Protein 1F2R (pdb70)

B-factor: mean 2.16, std 3.89, range [0.22, 24.29]

Sequence (187 aa):
MCAVLRQPKCVKLRALHSACKFGVAARSCQELLRKGCVRFQLPMPGSRLCLYEDGTEVTDDCFPGLPNDAELLLLTAGETWHGYVSDMELSRGASAPDPDDVRPLKPCLLRRNHSRDQHGVAASSLEELRSKACELLAIDKSLTPITLVLAEDGTIVDDDDYFLCLPSNTKFVALACNEKWTYNDSD

Radius of gyration: 17.96 Å; Cα contacts (8 Å, |Δi|>4): 355; chains: 2; bounding box: 45×44×48 Å

Secondary structure (DSSP, 8-state):
--PPPSS-EEEEEE-SSSS-EEEEEES-HHHHHHHHHHHHT--STT-EEEETTT--EE-TTTSTTS-SSEEEEEE-BTB----S---/--S--SSSSSS-TTS---EEEEEEETTEEEEEEEEESSHHHHHHHHHHHH---GGGPSPEEEESSS--B--SSSSSSSS-S--EEEEE-SSS--S-TT--

Nearest PDB structures (foldseek):
  1f2r-assembly1_I  TM=1.010E+00  e=2.040E-21  Mus musculus
  1ibx-assembly1_B  TM=8.148E-01  e=6.072E-11  unclassified
  3dbh-assembly2_I  TM=6.745E-01  e=7.712E-02  Homo sapiens
  7mrj-assembly1_A  TM=6.544E-01  e=7.712E-02  Homo sapiens
  2dzm-assembly1_A  TM=4.861E-01  e=8.235E-02  Homo sapiens

Foldseek 3Di:
DQPFDPDWAWAWEAEDPPVGTRTDTGRALVVVQVVSCVVVVADQVQWFWAFQAQQHTDGNVCRVVDHGHTHTYTGGPPDTRRHPDDD/DPPPADPPDPPHCVQQVWQQEWEDEAVGPHTDGATARFVVRVVVVCCVVVVLDPVLPPKWWAFLVPGHTPPHGPPVSPDHSYGYTYIGSVHGDGSCPVVD

Structure (mmCIF, N/CA/C/O backbone):
data_1F2R
#
_entry.id   1F2R
#
_cell.length_a   1.000
_cell.length_b   1.000
_cell.length_c   1.000
_cell.angle_alpha   90.00
_cell.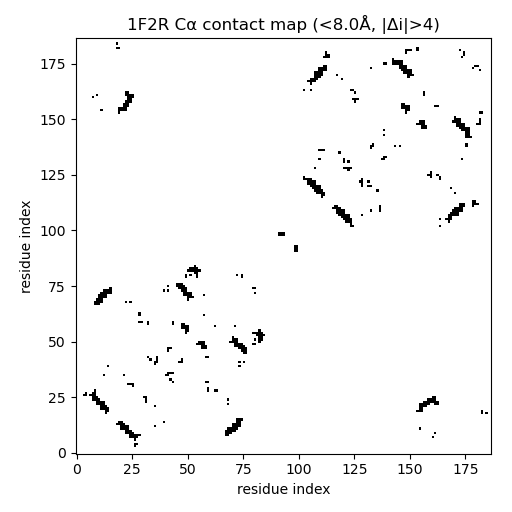angle_beta   90.00
_cell.angle_gamma   90.00
#
_symmetry.space_group_name_H-M   'P 1'
#
loop_
_entity.id
_entity.type
_entity.pdbx_description
1 polymer 'CASPASE-ACTIVATED DNASE'
2 polymer 'INHIBITOR OF CASPASE-ACTIVATED DNASE'
#
loop_
_atom_site.group_PDB
_atom_site.id
_atom_site.type_symbol
_atom_site.label_atom_id
_atom_site.label_alt_id
_atom_site.label_comp_id
_atom_site.label_asym_id
_atom_site.label_entity_id
_atom_site.label_seq_id
_atom_site.pdbx_PDB_ins_code
_atom_site.Cartn_x
_atom_site.Cartn_y
_atom_site.Cartn_z
_atom_site.occupancy
_atom_site.B_iso_or_equiv
_atom_site.auth_seq_id
_atom_site.auth_comp_id
_atom_site.auth_asym_id
_atom_site.auth_atom_id
_atom_site.pdbx_PDB_model_num
ATOM 1 N N . MET A 1 1 ? 156.147 31.817 5.664 1.00 6.40 1 MET C N 1
ATOM 2 C CA . MET A 1 1 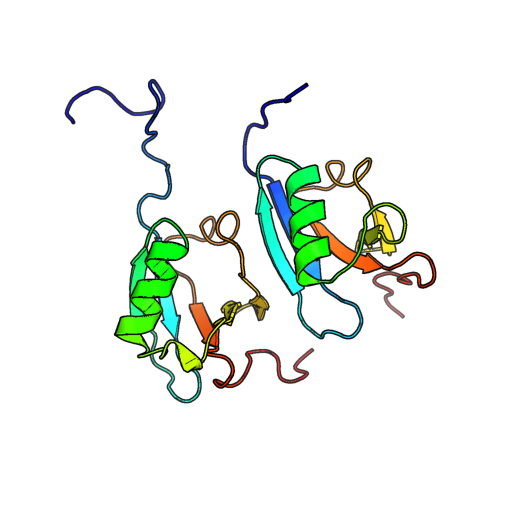? 157.236 30.876 6.056 1.00 5.86 1 MET C CA 1
ATOM 3 C C . MET A 1 1 ? 157.020 29.513 5.394 1.00 5.11 1 MET C C 1
ATOM 4 O O . MET A 1 1 ? 156.031 28.847 5.629 1.00 5.13 1 MET C O 1
ATOM 20 N N . CYS A 1 2 ? 157.939 29.091 4.568 1.00 4.80 2 CYS C N 1
ATOM 21 C CA . CYS A 1 2 ? 157.785 27.771 3.893 1.00 4.35 2 CYS C CA 1
ATOM 22 C C . CYS A 1 2 ? 158.873 26.804 4.368 1.00 3.74 2 CYS C C 1
ATOM 23 O O . CYS A 1 2 ? 159.739 26.409 3.613 1.00 3.73 2 CYS C O 1
ATOM 31 N N . ALA A 1 3 ? 158.835 26.420 5.615 1.00 3.58 3 ALA C N 1
ATOM 32 C CA . ALA A 1 3 ? 159.867 25.479 6.136 1.00 3.30 3 ALA C CA 1
ATOM 33 C C . ALA A 1 3 ? 160.067 24.319 5.157 1.00 2.76 3 ALA C C 1
ATOM 34 O O . ALA A 1 3 ? 159.158 23.561 4.883 1.00 2.75 3 ALA C O 1
ATOM 41 N N . VAL A 1 4 ? 161.251 24.175 4.626 1.00 2.68 4 VAL C N 1
ATOM 42 C CA . VAL A 1 4 ? 161.507 23.064 3.664 1.00 2.43 4 VAL C CA 1
ATOM 43 C C . VAL A 1 4 ? 161.757 21.756 4.418 1.00 2.09 4 VAL C C 1
ATOM 44 O O . VAL A 1 4 ? 162.703 21.634 5.171 1.00 2.23 4 VAL C O 1
ATOM 57 N N . LEU A 1 5 ? 160.918 20.776 4.221 1.00 1.76 5 LEU C N 1
ATOM 58 C CA . LEU A 1 5 ? 161.111 19.477 4.927 1.00 1.50 5 LEU C CA 1
ATOM 59 C C . LEU A 1 5 ? 162.147 18.624 4.190 1.00 1.58 5 LEU C C 1
ATOM 60 O O . LEU A 1 5 ? 162.504 18.900 3.062 1.00 1.81 5 LEU C O 1
ATOM 76 N N . ARG A 1 6 ? 162.633 17.589 4.819 1.00 1.51 6 ARG C N 1
ATOM 77 C CA . ARG A 1 6 ? 163.646 16.719 4.153 1.00 1.65 6 ARG C CA 1
ATOM 78 C C . ARG A 1 6 ? 162.949 15.629 3.335 1.00 1.43 6 ARG C C 1
ATOM 79 O O . ARG A 1 6 ? 163.494 15.112 2.380 1.00 1.65 6 ARG C O 1
ATOM 100 N N . GLN A 1 7 ? 161.747 15.276 3.702 1.00 1.17 7 GLN C N 1
ATOM 101 C CA . GLN A 1 7 ? 161.016 14.220 2.945 1.00 1.03 7 GLN C CA 1
ATOM 102 C C . GLN A 1 7 ? 159.503 14.380 3.143 1.00 0.87 7 GLN C C 1
ATOM 103 O O . GLN A 1 7 ? 159.065 14.875 4.163 1.00 0.82 7 GLN C O 1
ATOM 117 N N . PRO A 1 8 ? 158.750 13.954 2.159 1.00 0.84 8 PRO C N 1
ATOM 118 C CA . PRO A 1 8 ? 157.273 14.053 2.230 1.00 0.73 8 PRO C CA 1
ATOM 119 C C . PRO A 1 8 ? 156.736 13.240 3.412 1.00 0.65 8 PRO C C 1
ATOM 120 O O . PRO A 1 8 ? 156.974 12.053 3.520 1.00 0.78 8 PRO C O 1
ATOM 131 N N . LYS A 1 9 ? 156.014 13.868 4.299 1.00 0.58 9 LYS C N 1
ATOM 132 C CA . LYS A 1 9 ? 155.464 13.128 5.472 1.00 0.51 9 LYS C CA 1
ATOM 133 C C . LYS A 1 9 ? 154.481 12.053 5.003 1.00 0.48 9 LYS C C 1
ATOM 134 O O . LYS A 1 9 ? 154.184 11.939 3.830 1.00 0.56 9 LYS C O 1
ATOM 153 N N . CYS A 1 10 ? 153.974 11.264 5.910 1.00 0.45 10 CYS C N 1
ATOM 154 C CA . CYS A 1 10 ? 153.011 10.197 5.513 1.00 0.43 10 CYS C CA 1
ATOM 155 C C . CYS A 1 10 ? 151.965 9.986 6.612 1.00 0.40 10 CYS C C 1
ATOM 156 O O . CYS A 1 10 ? 152.266 10.024 7.791 1.00 0.43 10 CYS C O 1
ATOM 164 N N . VAL A 1 11 ? 150.737 9.759 6.240 1.00 0.37 11 VAL C N 1
ATOM 165 C CA . VAL A 1 11 ? 149.684 9.543 7.269 1.00 0.35 11 VAL C CA 1
ATOM 166 C C . VAL A 1 11 ? 148.526 8.730 6.685 1.00 0.33 11 VAL C C 1
ATOM 167 O O . VAL A 1 11 ? 148.363 8.635 5.485 1.00 0.39 11 VAL C O 1
ATOM 180 N N . LYS A 1 12 ? 147.719 8.143 7.527 1.00 0.35 12 LYS C N 1
ATOM 181 C CA . LYS A 1 12 ? 146.571 7.336 7.023 1.00 0.35 12 LYS C CA 1
ATOM 182 C C . LYS A 1 12 ? 145.252 7.915 7.543 1.00 0.33 12 LYS C C 1
ATOM 183 O O . LYS A 1 12 ? 144.970 7.877 8.724 1.00 0.34 12 LYS C O 1
ATOM 202 N N . LEU A 1 13 ? 144.445 8.452 6.671 1.00 0.32 13 LEU C N 1
ATOM 203 C CA . LEU A 1 13 ? 143.146 9.034 7.116 1.00 0.32 13 LEU C CA 1
ATOM 204 C C . LEU A 1 13 ? 142.097 7.931 7.277 1.00 0.32 13 LEU C C 1
ATOM 205 O O . LEU A 1 13 ? 141.508 7.478 6.316 1.00 0.48 13 LEU C O 1
ATOM 221 N N . ARG A 1 14 ? 141.858 7.496 8.484 1.00 0.29 14 ARG C N 1
ATOM 222 C CA . ARG A 1 14 ? 140.845 6.423 8.704 1.00 0.31 14 ARG C CA 1
ATOM 223 C C . ARG A 1 14 ? 139.575 7.011 9.326 1.00 0.31 14 ARG C C 1
ATOM 224 O O . ARG A 1 14 ? 139.633 7.813 10.237 1.00 0.35 14 ARG C O 1
ATOM 245 N N . ALA A 1 15 ? 138.428 6.619 8.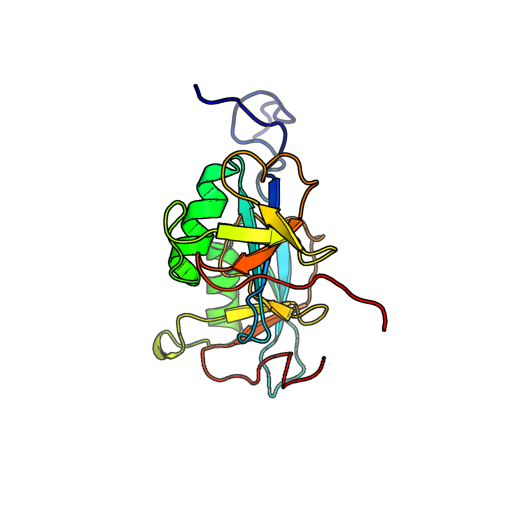841 1.00 0.34 15 ALA C N 1
ATOM 246 C CA . ALA A 1 15 ? 137.156 7.157 9.406 1.00 0.36 15 ALA C CA 1
ATOM 247 C C . ALA A 1 15 ? 136.654 6.253 10.535 1.00 0.47 15 ALA C C 1
ATOM 248 O O . ALA A 1 15 ? 137.206 5.202 10.793 1.00 0.61 15 ALA C O 1
ATOM 255 N N . LEU A 1 16 ? 135.611 6.654 11.210 1.00 0.50 16 LEU C N 1
ATOM 256 C CA . LEU A 1 16 ? 135.075 5.817 12.322 1.00 0.63 16 LEU C CA 1
ATOM 257 C C . LEU A 1 16 ? 134.071 4.796 11.780 1.00 0.80 16 LEU C C 1
ATOM 258 O O . LEU A 1 16 ? 134.146 3.620 12.077 1.00 1.03 16 LEU C O 1
ATOM 274 N N . HIS A 1 17 ? 133.131 5.235 10.989 1.00 0.85 17 HIS C N 1
ATOM 275 C CA . HIS A 1 17 ? 132.124 4.288 10.430 1.00 1.07 17 HIS C CA 1
ATOM 276 C C . HIS A 1 17 ? 132.324 4.133 8.921 1.00 0.91 17 HIS C C 1
ATOM 277 O O . HIS A 1 17 ? 131.390 3.890 8.183 1.00 1.09 17 HIS C O 1
ATOM 291 N N . SER A 1 18 ? 133.536 4.270 8.457 1.00 0.98 18 SER C N 1
ATOM 292 C CA . SER A 1 18 ? 133.796 4.129 6.995 1.00 1.28 18 SER C CA 1
ATOM 293 C C . SER A 1 18 ? 134.399 2.753 6.699 1.00 1.60 18 SER C C 1
ATOM 294 O O . SER A 1 18 ? 134.352 2.271 5.584 1.00 2.40 18 SER C O 1
ATOM 302 N N . ALA A 1 19 ? 134.964 2.119 7.689 1.00 1.46 19 ALA C N 1
ATOM 303 C CA . ALA A 1 19 ? 135.570 0.775 7.465 1.00 1.88 19 ALA C CA 1
ATOM 304 C C . ALA A 1 19 ? 136.765 0.884 6.514 1.00 1.23 19 ALA C C 1
ATOM 305 O O . ALA A 1 19 ? 137.252 -0.102 5.998 1.00 1.16 19 ALA C O 1
ATOM 312 N N . CYS A 1 20 ? 137.240 2.077 6.278 1.00 0.98 20 CYS C N 1
ATOM 313 C CA . CYS A 1 20 ? 138.403 2.248 5.361 1.00 0.56 20 CYS C CA 1
ATOM 314 C C . CYS A 1 20 ? 139.183 3.514 5.726 1.00 0.47 20 CYS C C 1
ATOM 315 O O . CYS A 1 20 ? 138.812 4.247 6.622 1.00 0.53 20 CYS C O 1
ATOM 323 N N . LYS A 1 21 ? 140.260 3.776 5.039 1.00 0.41 21 LYS C N 1
ATOM 324 C CA . LYS A 1 21 ? 141.062 4.995 5.347 1.00 0.36 21 LYS C CA 1
ATOM 325 C C . LYS A 1 21 ? 141.659 5.573 4.061 1.00 0.36 21 LYS C C 1
ATOM 326 O O . LYS A 1 21 ? 141.486 5.032 2.987 1.00 0.43 21 LYS C O 1
ATOM 345 N N . PHE A 1 22 ? 142.360 6.669 4.161 1.00 0.34 22 PHE C N 1
ATOM 346 C CA . PHE A 1 22 ? 142.967 7.279 2.944 1.00 0.36 22 PHE C CA 1
ATOM 347 C C . PHE A 1 22 ? 144.471 7.481 3.147 1.00 0.34 22 PHE C C 1
ATOM 348 O O . PHE A 1 22 ? 144.904 8.454 3.731 1.00 0.35 22 PHE C O 1
ATOM 365 N N . GLY A 1 23 ? 145.272 6.568 2.668 1.00 0.35 23 GLY C N 1
ATOM 366 C CA . GLY A 1 23 ? 146.746 6.709 2.833 1.00 0.36 23 GLY C CA 1
ATOM 367 C C . GLY A 1 23 ? 147.261 7.806 1.900 1.00 0.37 23 GLY C C 1
ATOM 368 O O . GLY A 1 23 ? 147.185 7.692 0.692 1.00 0.40 23 GLY C O 1
ATOM 372 N N . VAL A 1 24 ? 147.783 8.869 2.448 1.00 0.37 24 VAL C N 1
ATOM 373 C CA . VAL A 1 24 ? 148.302 9.972 1.589 1.00 0.39 24 VAL C CA 1
ATOM 374 C C . VAL A 1 24 ? 149.488 10.660 2.269 1.00 0.41 24 VAL C C 1
ATOM 375 O O . VAL A 1 24 ? 149.576 10.713 3.480 1.00 0.42 24 VAL C O 1
ATOM 388 N N . ALA A 1 25 ? 150.400 11.189 1.500 1.00 0.43 25 ALA C N 1
ATOM 389 C CA . ALA A 1 25 ? 151.579 11.874 2.105 1.00 0.46 25 ALA C CA 1
ATOM 390 C C . ALA A 1 25 ? 151.768 13.256 1.475 1.00 0.51 25 ALA C C 1
ATOM 391 O O . ALA A 1 25 ? 151.100 13.612 0.524 1.00 0.52 25 ALA C O 1
ATOM 398 N N . ALA A 1 26 ? 152.672 14.039 1.998 1.00 0.57 26 ALA C N 1
ATOM 399 C CA . ALA A 1 26 ? 152.901 15.398 1.427 1.00 0.63 26 ALA C CA 1
ATOM 400 C C . ALA A 1 26 ? 154.033 16.104 2.176 1.00 0.60 26 ALA C C 1
ATOM 401 O O . ALA A 1 26 ? 154.353 15.767 3.299 1.00 0.59 26 ALA C O 1
ATOM 408 N N . ARG A 1 27 ? 154.639 17.084 1.564 1.00 0.67 27 ARG C N 1
ATOM 409 C CA . ARG A 1 27 ? 155.748 17.814 2.242 1.00 0.67 27 ARG C CA 1
ATOM 410 C C . ARG A 1 27 ? 155.187 18.985 3.052 1.00 0.60 27 ARG C C 1
ATOM 411 O O . ARG A 1 27 ? 155.858 19.971 3.283 1.00 0.72 27 ARG C O 1
ATOM 432 N N . SER A 1 28 ? 153.960 18.884 3.484 1.00 0.54 28 SER C N 1
ATOM 433 C CA . SER A 1 28 ? 153.356 19.992 4.278 1.00 0.52 28 SER C CA 1
ATOM 434 C C . SER A 1 28 ? 152.226 19.458 5.162 1.00 0.50 28 SER C C 1
ATOM 435 O O . SER A 1 28 ? 151.160 19.120 4.687 1.00 0.51 28 SER C O 1
ATOM 443 N N . CYS A 1 29 ? 152.449 19.380 6.446 1.00 0.54 29 CYS C N 1
ATOM 444 C CA . CYS A 1 29 ? 151.386 18.869 7.358 1.00 0.56 29 CYS C CA 1
ATOM 445 C C . CYS A 1 29 ? 150.045 19.530 7.027 1.00 0.50 29 CYS C C 1
ATOM 446 O O . CYS A 1 29 ? 149.009 18.894 7.039 1.0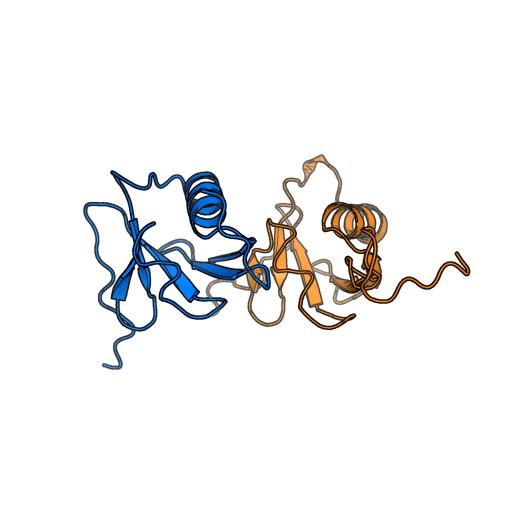0 0.60 29 CYS C O 1
ATOM 454 N N . GLN A 1 30 ? 150.056 20.801 6.731 1.00 0.46 30 GLN C N 1
ATOM 455 C CA . GLN A 1 30 ? 148.781 21.500 6.399 1.00 0.49 30 GLN C CA 1
ATOM 456 C C . GLN A 1 30 ? 148.183 20.922 5.113 1.00 0.51 30 GLN C C 1
ATOM 457 O O . GLN A 1 30 ? 147.014 20.594 5.053 1.00 0.54 30 GLN C O 1
ATOM 471 N N . GLU A 1 31 ? 148.975 20.794 4.084 1.00 0.53 31 GLU C N 1
ATOM 472 C CA . GLU A 1 31 ? 148.452 20.236 2.804 1.00 0.58 31 GLU C CA 1
ATOM 473 C C . GLU A 1 31 ? 147.661 18.952 3.071 1.00 0.53 31 GLU C C 1
ATOM 474 O O . GLU A 1 31 ? 146.578 18.760 2.554 1.00 0.58 31 GLU C O 1
ATOM 486 N N . LEU A 1 32 ? 148.192 18.074 3.877 1.00 0.51 32 LEU C N 1
ATOM 487 C CA . LEU A 1 32 ? 147.470 16.804 4.178 1.00 0.47 32 LEU C CA 1
ATOM 488 C C . LEU A 1 32 ? 146.135 17.107 4.865 1.00 0.40 32 LEU C C 1
ATOM 489 O O . LEU A 1 32 ? 145.112 16.543 4.532 1.00 0.44 32 LEU C O 1
ATOM 505 N N . LEU A 1 33 ? 146.139 17.994 5.823 1.00 0.37 33 LEU C N 1
ATOM 506 C CA . LEU A 1 33 ? 144.871 18.331 6.532 1.00 0.37 33 LEU C CA 1
ATOM 507 C C . LEU A 1 33 ? 143.782 18.704 5.521 1.00 0.40 33 LEU C C 1
ATOM 508 O O . LEU A 1 33 ? 142.635 18.327 5.663 1.00 0.42 33 LEU C O 1
ATOM 524 N N . ARG A 1 34 ? 144.130 19.442 4.503 1.00 0.46 34 ARG C N 1
ATOM 525 C CA . ARG A 1 34 ? 143.114 19.839 3.487 1.00 0.53 34 ARG C CA 1
ATOM 526 C C . ARG A 1 34 ? 142.618 18.607 2.724 1.00 0.52 34 ARG C C 1
ATOM 527 O O . ARG A 1 34 ? 141.462 18.241 2.802 1.00 0.53 34 ARG C O 1
ATOM 548 N N . LYS A 1 35 ? 143.484 17.967 1.987 1.00 0.54 35 LYS C N 1
ATOM 549 C CA . LYS A 1 35 ? 143.062 16.760 1.218 1.00 0.57 35 LYS C CA 1
ATOM 550 C C . LYS A 1 35 ? 142.155 15.874 2.076 1.00 0.50 35 LYS C C 1
ATOM 551 O O . LYS A 1 35 ? 141.143 15.379 1.620 1.00 0.61 35 LYS C O 1
ATOM 570 N N . GLY A 1 36 ? 142.509 15.670 3.315 1.00 0.40 36 GLY C N 1
ATOM 571 C CA . GLY A 1 36 ? 141.667 14.816 4.200 1.00 0.38 36 GLY C CA 1
ATOM 572 C C . GLY A 1 36 ? 140.286 15.453 4.364 1.00 0.38 36 GLY C C 1
ATOM 573 O O . GLY A 1 36 ? 139.271 14.797 4.241 1.00 0.47 36 GLY C O 1
ATOM 577 N N . CYS A 1 37 ? 140.239 16.727 4.642 1.00 0.44 37 CYS C N 1
ATOM 578 C CA . CYS A 1 37 ? 138.921 17.405 4.814 1.00 0.49 37 CYS C CA 1
ATOM 579 C C . CYS A 1 37 ? 138.165 17.440 3.483 1.00 0.53 37 CYS C C 1
ATOM 580 O O . CYS A 1 37 ? 136.963 17.612 3.446 1.00 0.57 37 CYS C O 1
ATOM 588 N N . VAL A 1 38 ? 138.859 17.278 2.391 1.00 0.57 38 VAL C N 1
ATOM 589 C CA . VAL A 1 38 ? 138.178 17.303 1.064 1.00 0.65 38 VAL C CA 1
ATOM 590 C C . VAL A 1 38 ? 137.594 15.925 0.742 1.00 0.64 38 VAL C C 1
ATOM 591 O O . VAL A 1 38 ? 136.561 15.810 0.114 1.00 0.72 38 VAL C O 1
ATOM 604 N N . ARG A 1 39 ? 138.248 14.879 1.168 1.00 0.59 39 ARG C N 1
ATOM 605 C CA . ARG A 1 39 ? 137.729 13.510 0.885 1.00 0.61 39 ARG C CA 1
ATOM 606 C C . ARG A 1 39 ? 136.795 13.055 2.009 1.00 0.60 39 ARG C C 1
ATOM 607 O O . ARG A 1 39 ? 135.955 12.197 1.823 1.00 0.79 39 ARG C O 1
ATOM 628 N N . PHE A 1 40 ? 136.935 13.623 3.176 1.00 0.49 40 PHE C N 1
ATOM 629 C CA . PHE A 1 40 ? 136.055 13.221 4.311 1.00 0.51 40 PHE C CA 1
ATOM 630 C C . PHE A 1 40 ? 135.122 14.374 4.692 1.00 0.52 40 PHE C C 1
ATOM 631 O O . PHE A 1 40 ? 134.304 14.254 5.582 1.00 0.59 40 PHE C O 1
ATOM 648 N N . GLN A 1 41 ? 135.239 15.490 4.026 1.00 0.50 41 GLN C N 1
ATOM 649 C CA . GLN A 1 41 ? 134.359 16.649 4.352 1.00 0.56 41 GLN C CA 1
ATOM 650 C C . GLN A 1 41 ? 134.480 17.000 5.837 1.00 0.61 41 GLN C C 1
ATOM 651 O O . GLN A 1 41 ? 133.530 16.903 6.588 1.00 0.89 41 GLN C O 1
ATOM 665 N N . LEU A 1 42 ? 135.643 17.407 6.266 1.00 0.62 42 LEU C N 1
ATOM 666 C CA . LEU A 1 42 ? 135.827 17.763 7.702 1.00 0.69 42 LEU C CA 1
ATOM 667 C C . LEU A 1 42 ? 136.751 18.983 7.831 1.00 0.69 42 LEU C C 1
ATOM 668 O O . LEU A 1 42 ? 137.956 18.851 7.751 1.00 0.72 42 LEU C O 1
ATOM 684 N N . PRO A 1 43 ? 136.159 20.137 8.026 1.00 0.69 43 PRO C N 1
ATOM 685 C CA . PRO A 1 43 ? 136.948 21.383 8.165 1.00 0.73 43 PRO C CA 1
ATOM 686 C C . PRO A 1 43 ? 137.902 21.284 9.359 1.00 0.68 43 PRO C C 1
ATOM 687 O O . PRO A 1 43 ? 137.708 20.491 10.258 1.00 0.83 43 PRO C O 1
ATOM 698 N N . MET A 1 44 ? 138.934 22.082 9.373 1.00 0.63 44 MET C N 1
ATOM 699 C CA . MET A 1 44 ? 139.899 22.032 10.507 1.00 0.61 44 MET C CA 1
ATOM 700 C C . MET A 1 44 ? 139.291 22.664 11.768 1.00 0.59 44 MET C C 1
ATOM 701 O O . MET A 1 44 ? 139.317 22.065 12.825 1.00 0.59 44 MET C O 1
ATOM 715 N N . PRO A 1 45 ? 138.765 23.859 11.628 1.00 0.62 45 PRO C N 1
ATOM 716 C CA . PRO A 1 45 ? 138.158 24.560 12.786 1.00 0.65 45 PRO C CA 1
ATOM 717 C C . PRO A 1 45 ? 136.937 23.794 13.306 1.00 0.64 45 PRO C C 1
ATOM 718 O O . PRO A 1 45 ? 136.902 23.362 14.442 1.00 0.69 45 PRO C O 1
ATOM 729 N N . GLY A 1 46 ? 135.934 23.628 12.488 1.00 0.66 46 GLY C N 1
ATOM 730 C CA . GLY A 1 46 ? 134.716 22.896 12.941 1.00 0.69 46 GLY C CA 1
ATOM 731 C C . GLY A 1 46 ? 134.897 21.395 12.709 1.00 0.64 46 GLY C C 1
ATOM 732 O O . GLY A 1 46 ? 133.979 20.704 12.313 1.00 0.72 46 GLY C O 1
ATOM 736 N N . SER A 1 47 ? 136.072 20.883 12.955 1.00 0.58 47 SER C N 1
ATOM 737 C CA . SER A 1 47 ? 136.309 19.423 12.750 1.00 0.54 47 SER C CA 1
ATOM 738 C C . SER A 1 47 ? 137.803 19.110 12.872 1.00 0.48 47 SER C C 1
ATOM 739 O O . SER A 1 47 ? 138.635 19.765 12.276 1.00 0.51 47 SER C O 1
ATOM 747 N N . ARG A 1 48 ? 138.149 18.114 13.640 1.00 0.45 48 ARG C N 1
ATOM 748 C CA . ARG A 1 48 ? 139.588 17.761 13.800 1.00 0.46 48 ARG C CA 1
ATOM 749 C C . ARG A 1 48 ? 139.777 16.246 13.687 1.00 0.39 48 ARG C C 1
ATOM 750 O O . ARG A 1 48 ? 138.915 15.537 13.208 1.00 0.40 48 ARG C O 1
ATOM 771 N N . LEU A 1 49 ? 140.900 15.744 14.124 1.00 0.39 49 LEU C N 1
ATOM 772 C CA . LEU A 1 49 ? 141.142 14.275 14.040 1.00 0.38 49 LEU C CA 1
ATOM 773 C C . LEU A 1 49 ? 141.680 13.750 15.374 1.00 0.43 49 LEU C C 1
ATOM 774 O O . LEU A 1 49 ? 141.943 14.504 16.289 1.00 0.64 49 LEU C O 1
ATOM 790 N N . CYS A 1 50 ? 141.845 12.461 15.490 1.00 0.36 50 CYS C N 1
ATOM 791 C CA . CYS A 1 50 ? 142.366 11.886 16.763 1.00 0.41 50 CYS C CA 1
ATOM 792 C C . CYS A 1 50 ? 143.178 10.620 16.477 1.00 0.38 50 CYS C C 1
ATOM 793 O O . CYS A 1 50 ? 142.705 9.696 15.845 1.00 0.39 50 CYS C O 1
ATOM 801 N N . LEU A 1 51 ? 144.398 10.571 16.937 1.00 0.45 51 LEU C N 1
ATOM 802 C CA . LEU A 1 51 ? 145.242 9.366 16.691 1.00 0.47 51 LEU C CA 1
ATOM 803 C C . LEU A 1 51 ? 144.448 8.092 16.992 1.00 0.47 51 LEU C C 1
ATOM 804 O O . LEU A 1 51 ? 143.823 7.969 18.027 1.00 0.52 51 LEU C O 1
ATOM 820 N N . TYR A 1 52 ? 144.469 7.144 16.096 1.00 0.46 52 TYR C N 1
ATOM 821 C CA . TYR A 1 52 ? 143.718 5.878 16.332 1.00 0.49 52 TYR C CA 1
ATOM 822 C C . TYR A 1 52 ? 144.509 4.963 17.270 1.00 0.57 52 TYR C C 1
ATOM 823 O O . TYR A 1 52 ? 144.128 3.836 17.522 1.00 0.69 52 TYR C O 1
ATOM 841 N N . GLU A 1 53 ? 145.609 5.437 17.787 1.00 0.58 53 GLU C N 1
ATOM 842 C CA . GLU A 1 53 ? 146.425 4.595 18.707 1.00 0.70 53 GLU C CA 1
ATOM 843 C C . GLU A 1 53 ? 145.960 4.783 20.154 1.00 0.76 53 GLU C C 1
ATOM 844 O O . GLU A 1 53 ? 145.774 3.831 20.885 1.00 0.91 53 GLU C O 1
ATOM 856 N N . ASP A 1 54 ? 145.770 6.005 20.572 1.00 0.73 54 ASP C N 1
ATOM 857 C CA . ASP A 1 54 ? 145.318 6.252 21.971 1.00 0.87 54 ASP C CA 1
ATOM 858 C C . ASP A 1 54 ? 144.266 7.364 22.000 1.00 0.82 54 ASP C C 1
ATOM 859 O O . ASP A 1 54 ? 143.961 7.915 23.038 1.00 0.92 54 ASP C O 1
ATOM 868 N N . GLY A 1 55 ? 143.709 7.696 20.868 1.00 0.74 55 GLY C N 1
ATOM 869 C CA . GLY A 1 55 ? 142.678 8.772 20.832 1.00 0.74 55 GLY C CA 1
ATOM 870 C C . GLY A 1 55 ? 143.325 10.114 21.176 1.00 0.74 55 GLY C C 1
ATOM 871 O O . GLY A 1 55 ? 142.871 10.828 22.047 1.00 1.03 55 GLY C O 1
ATOM 875 N N . THR A 1 56 ? 144.383 10.465 20.497 1.00 0.71 56 THR C N 1
ATOM 876 C CA . THR A 1 56 ? 145.059 11.763 20.786 1.00 0.74 56 THR C CA 1
ATOM 877 C C . THR A 1 56 ? 144.559 12.844 19.823 1.00 0.68 56 THR C C 1
ATOM 878 O O . THR A 1 56 ? 144.748 12.758 18.627 1.00 0.60 56 THR C O 1
ATOM 889 N N . GLU A 1 57 ? 143.924 13.860 20.336 1.00 0.78 57 GLU C N 1
ATOM 890 C CA . GLU A 1 57 ? 143.414 14.945 19.449 1.00 0.76 57 GLU C CA 1
ATOM 891 C C . GLU A 1 57 ? 144.547 15.490 18.575 1.00 0.73 57 GLU C C 1
ATOM 892 O O . GLU A 1 57 ? 145.605 15.840 19.059 1.00 0.86 57 GLU C O 1
ATOM 904 N N . VAL A 1 58 ? 144.332 15.567 17.290 1.00 0.64 58 VAL C N 1
ATOM 905 C CA . VAL A 1 58 ? 145.396 16.090 16.386 1.00 0.64 58 VAL C CA 1
ATOM 906 C C . VAL A 1 58 ? 144.823 17.171 15.466 1.00 0.58 58 VAL C C 1
ATOM 907 O O . VAL A 1 58 ? 143.680 17.110 15.058 1.00 0.56 58 VAL C O 1
ATOM 920 N N . THR A 1 59 ? 145.607 18.161 15.138 1.00 0.64 59 THR C N 1
ATOM 921 C CA . THR A 1 59 ? 145.106 19.245 14.245 1.00 0.67 59 THR C CA 1
ATOM 922 C C . THR A 1 59 ? 146.243 19.778 13.370 1.00 0.66 59 THR C C 1
ATOM 923 O O . THR A 1 59 ? 147.153 19.058 13.011 1.00 0.69 59 THR C O 1
ATOM 934 N N . ASP A 1 60 ? 146.199 21.036 13.023 1.00 0.68 60 ASP C N 1
ATOM 935 C CA . ASP A 1 60 ? 147.278 21.613 12.171 1.00 0.71 60 ASP C CA 1
ATOM 936 C C . ASP A 1 60 ? 148.411 22.154 13.047 1.00 0.72 60 ASP C C 1
ATOM 937 O O . ASP A 1 60 ? 149.316 22.812 12.572 1.00 0.99 60 ASP C O 1
ATOM 946 N N . ASP A 1 61 ? 148.369 21.882 14.322 1.00 0.65 61 ASP C N 1
ATOM 947 C CA . ASP A 1 61 ? 149.445 22.381 15.227 1.00 0.68 61 ASP C CA 1
ATOM 948 C C . ASP A 1 61 ? 150.099 21.210 15.967 1.00 0.68 61 ASP C C 1
ATOM 949 O O . ASP A 1 61 ? 151.158 21.343 16.547 1.00 0.83 61 ASP C O 1
ATOM 958 N N . CYS A 1 62 ? 149.475 20.063 15.950 1.00 0.66 62 CYS C N 1
ATOM 959 C CA . CYS A 1 62 ? 150.061 18.885 16.651 1.00 0.75 62 CYS C CA 1
ATOM 960 C C . CYS A 1 62 ? 150.123 17.684 15.703 1.00 0.64 62 CYS C C 1
ATOM 961 O O . CYS A 1 62 ? 150.363 16.567 16.116 1.00 0.61 62 CYS C O 1
ATOM 969 N N . PHE A 1 63 ? 149.908 17.906 14.435 1.00 0.68 63 PHE C N 1
ATOM 970 C CA . PHE A 1 63 ? 149.955 16.778 13.463 1.00 0.61 63 PHE C CA 1
ATOM 971 C C . PHE A 1 63 ? 151.411 16.401 13.126 1.00 0.61 63 PHE C C 1
ATOM 972 O O . PHE A 1 63 ? 151.749 15.233 13.134 1.00 0.60 63 PHE C O 1
ATOM 989 N N . PRO A 1 64 ? 152.237 17.384 12.839 1.00 0.69 64 PRO C N 1
ATOM 990 C CA . PRO A 1 64 ? 153.654 17.099 12.504 1.00 0.78 64 PRO C CA 1
ATOM 991 C C . PRO A 1 64 ? 154.371 16.465 13.700 1.00 0.78 64 PRO C C 1
ATOM 992 O O . PRO A 1 64 ? 155.402 15.838 13.556 1.00 0.89 64 PRO C O 1
ATOM 1003 N N . GLY A 1 65 ? 153.834 16.624 14.878 1.00 0.74 65 GLY C N 1
ATOM 1004 C CA . GLY A 1 65 ? 154.485 16.031 16.081 1.00 0.79 65 GLY C CA 1
ATOM 1005 C C . GLY A 1 65 ? 154.466 14.506 15.973 1.00 0.72 65 GLY C C 1
ATOM 1006 O O . GLY A 1 65 ? 155.200 13.817 16.653 1.00 0.77 65 GLY C O 1
ATOM 1010 N N . LEU A 1 66 ? 153.631 13.971 15.125 1.00 0.66 66 LEU C N 1
ATOM 1011 C CA . LEU A 1 66 ? 153.567 12.489 14.976 1.00 0.61 66 LEU C CA 1
ATOM 1012 C C . LEU A 1 66 ? 154.555 12.021 13.900 1.00 0.59 66 LEU C C 1
ATOM 1013 O O . LEU A 1 66 ? 154.889 12.769 13.003 1.00 0.63 66 LEU C O 1
ATOM 1029 N N . PRO A 1 67 ? 154.993 10.791 14.024 1.00 0.57 67 PRO C N 1
ATOM 1030 C CA . PRO A 1 67 ? 155.952 10.219 13.049 1.00 0.60 67 PRO C CA 1
ATOM 1031 C C . PRO A 1 67 ? 155.342 10.195 11.645 1.00 0.61 67 PRO C C 1
ATOM 1032 O O . PRO A 1 67 ? 154.402 10.908 11.354 1.00 0.85 67 PRO C O 1
ATOM 1043 N N . ASN A 1 68 ? 155.868 9.377 10.773 1.00 0.57 68 ASN C N 1
ATOM 1044 C CA . ASN A 1 68 ? 155.316 9.304 9.390 1.00 0.55 68 ASN C CA 1
ATOM 1045 C C . ASN A 1 68 ? 153.850 8.857 9.438 1.00 0.50 68 ASN C C 1
ATOM 1046 O O . ASN A 1 68 ? 153.094 9.325 10.258 1.00 0.47 68 ASN C O 1
ATOM 1057 N N . ASP A 1 69 ? 153.458 7.965 8.555 1.00 0.50 69 ASP C N 1
ATOM 1058 C CA . ASP A 1 69 ? 152.050 7.464 8.505 1.00 0.47 69 ASP C CA 1
ATOM 1059 C C . ASP A 1 69 ? 151.378 7.508 9.881 1.00 0.46 69 ASP C C 1
ATOM 1060 O O . ASP A 1 69 ? 151.322 6.522 10.588 1.00 0.51 69 ASP C O 1
ATOM 1069 N N . ALA A 1 70 ? 150.870 8.646 10.264 1.00 0.42 70 ALA C N 1
ATOM 1070 C CA . ALA A 1 70 ? 150.202 8.758 11.591 1.00 0.43 70 ALA C CA 1
ATOM 1071 C C . ALA A 1 70 ? 148.729 8.356 11.476 1.00 0.39 70 ALA C C 1
ATOM 1072 O O . ALA A 1 70 ? 147.984 8.913 10.694 1.00 0.46 70 ALA C O 1
ATOM 1079 N N . GLU A 1 71 ? 148.303 7.394 12.247 1.00 0.37 71 GLU C N 1
ATOM 1080 C CA . GLU A 1 71 ? 146.878 6.959 12.179 1.00 0.35 71 GLU C CA 1
ATOM 1081 C C . GLU A 1 71 ? 145.952 8.136 12.500 1.00 0.29 71 GLU C C 1
ATOM 1082 O O . GLU A 1 71 ? 145.547 8.329 13.629 1.00 0.32 71 GLU C O 1
ATOM 1094 N N . LEU A 1 72 ? 145.615 8.923 11.515 1.00 0.26 72 LEU C N 1
ATOM 1095 C CA . LEU A 1 72 ? 144.717 10.087 11.766 1.00 0.23 72 LEU C CA 1
ATOM 1096 C C . LEU A 1 72 ? 143.253 9.673 11.596 1.00 0.22 72 LEU C C 1
ATOM 1097 O O . LEU A 1 72 ? 142.765 9.519 10.494 1.00 0.28 72 LEU C O 1
ATOM 1113 N N . LEU A 1 73 ? 142.548 9.493 12.680 1.00 0.22 73 LEU C N 1
ATOM 1114 C CA . LEU A 1 73 ? 141.115 9.091 12.579 1.00 0.23 73 LEU C CA 1
ATOM 1115 C C . LEU A 1 73 ? 140.232 10.327 12.386 1.00 0.23 73 LEU C C 1
ATOM 1116 O O . LEU A 1 73 ? 140.610 11.430 12.725 1.00 0.26 73 LEU C O 1
ATOM 1132 N N . LEU A 1 74 ? 139.059 10.150 11.843 1.00 0.26 74 LEU C N 1
ATOM 1133 C CA . LEU A 1 74 ? 138.154 11.316 11.628 1.00 0.30 74 LEU C CA 1
ATOM 1134 C C . LEU A 1 74 ? 137.412 11.657 12.924 1.00 0.33 74 LEU C C 1
ATOM 1135 O O . LEU A 1 74 ? 136.899 10.790 13.603 1.00 0.44 74 LEU C O 1
ATOM 1151 N N . LEU A 1 75 ? 137.353 12.914 13.272 1.00 0.35 75 LEU C N 1
ATOM 1152 C CA . LEU A 1 75 ? 136.645 13.309 14.524 1.00 0.42 75 LEU C CA 1
ATOM 1153 C C . LEU A 1 75 ? 136.141 14.750 14.414 1.00 0.46 75 LEU C C 1
ATOM 1154 O O . LEU A 1 75 ? 136.912 15.688 14.402 1.00 0.74 75 LEU C O 1
ATOM 1170 N N . THR A 1 76 ? 134.851 14.933 14.333 1.00 0.51 76 THR C N 1
ATOM 1171 C CA . THR A 1 76 ? 134.301 16.315 14.224 1.00 0.54 76 THR C CA 1
ATOM 1172 C C . THR A 1 76 ? 134.122 16.924 15.618 1.00 0.59 76 THR C C 1
ATOM 1173 O O . THR A 1 76 ? 134.216 16.243 16.620 1.00 0.64 76 THR C O 1
ATOM 1184 N N . ALA A 1 77 ? 133.866 18.201 15.689 1.00 0.68 77 ALA C N 1
ATOM 1185 C CA . ALA A 1 77 ? 133.682 18.852 17.018 1.00 0.77 77 ALA C CA 1
ATOM 1186 C C . ALA A 1 77 ? 132.391 18.355 17.674 1.00 0.83 77 ALA C C 1
ATOM 1187 O O . ALA A 1 77 ? 131.405 19.063 17.740 1.00 0.99 77 ALA C O 1
ATOM 1194 N N . GLY A 1 78 ? 132.389 17.144 18.160 1.00 0.83 78 GLY C N 1
ATOM 1195 C CA . GLY A 1 78 ? 131.161 16.604 18.811 1.00 0.91 78 GLY C CA 1
ATOM 1196 C C . GLY A 1 78 ? 131.408 15.160 19.249 1.00 0.92 78 GLY C C 1
ATOM 1197 O O . GLY A 1 78 ? 130.972 14.737 20.301 1.00 1.20 78 GLY C O 1
ATOM 1201 N N . GLU A 1 79 ? 132.105 14.398 18.450 1.00 0.74 79 GLU C N 1
ATOM 1202 C CA . GLU A 1 79 ? 132.379 12.981 18.822 1.00 0.80 79 GLU C CA 1
ATOM 1203 C C . GLU A 1 79 ? 133.860 12.804 19.167 1.00 0.72 79 GLU C C 1
ATOM 1204 O O . GLU A 1 79 ? 134.713 13.506 18.662 1.00 0.67 79 GLU C O 1
ATOM 1216 N N . THR A 1 80 ? 134.173 11.870 20.024 1.00 0.77 80 THR C N 1
ATOM 1217 C CA . THR A 1 80 ? 135.599 11.651 20.399 1.00 0.73 80 THR C CA 1
ATOM 1218 C C . THR A 1 80 ? 135.967 10.173 20.247 1.00 0.70 80 THR C C 1
ATOM 1219 O O . THR A 1 80 ? 135.147 9.296 20.436 1.00 0.77 80 THR C O 1
ATOM 1230 N N . TRP A 1 81 ? 137.194 9.891 19.906 1.00 0.64 81 TRP C N 1
ATOM 1231 C CA . TRP A 1 81 ? 137.617 8.470 19.743 1.00 0.64 81 TRP C CA 1
ATOM 1232 C C . TRP A 1 81 ? 138.140 7.920 21.073 1.00 0.71 81 TRP C C 1
ATOM 1233 O O . TRP A 1 81 ? 139.167 8.340 21.568 1.00 1.00 81 TRP C O 1
ATOM 1254 N N . HIS A 1 82 ? 137.441 6.984 21.655 1.00 0.81 82 HIS C N 1
ATOM 1255 C CA . HIS A 1 82 ? 137.900 6.409 22.952 1.00 0.85 82 HIS C CA 1
ATOM 1256 C C . HIS A 1 82 ? 139.402 6.116 22.899 1.00 0.87 82 HIS C C 1
ATOM 1257 O O . HIS A 1 82 ? 140.148 6.491 23.781 1.00 1.56 82 HIS C O 1
ATOM 1271 N N . GLY A 1 83 ? 139.850 5.449 21.871 1.00 1.00 83 GLY C N 1
ATOM 1272 C CA . GLY A 1 83 ? 141.302 5.134 21.763 1.00 1.03 83 GLY C CA 1
ATOM 1273 C C . GLY A 1 83 ? 141.495 3.617 21.718 1.00 1.05 83 GLY C C 1
ATOM 1274 O O . GLY A 1 83 ? 140.716 2.866 22.270 1.00 1.19 83 GLY C O 1
ATOM 1278 N N . TYR A 1 84 ? 142.528 3.161 21.063 1.00 1.04 84 TYR C N 1
ATOM 1279 C CA . TYR A 1 84 ? 142.771 1.692 20.982 1.00 1.17 84 TYR C CA 1
ATOM 1280 C C . TYR A 1 84 ? 142.712 1.068 22.379 1.00 1.44 84 TYR C C 1
ATOM 1281 O O . TYR A 1 84 ? 143.708 0.972 23.069 1.00 1.82 84 TYR C O 1
ATOM 1299 N N . VAL A 1 85 ? 141.553 0.644 22.802 1.00 1.52 85 VAL C N 1
ATOM 1300 C CA . VAL A 1 85 ? 141.432 0.027 24.153 1.00 1.88 85 VAL C CA 1
ATOM 1301 C C . VAL A 1 85 ? 141.736 -1.472 24.080 1.00 1.86 85 VAL C C 1
ATOM 1302 O O . VAL A 1 85 ? 141.543 -2.105 23.061 1.00 1.82 85 VAL C O 1
ATOM 1315 N N . SER A 1 86 ? 142.209 -2.044 25.153 1.00 2.19 86 SER C N 1
ATOM 1316 C CA . SER A 1 86 ? 142.524 -3.501 25.143 1.00 2.39 86 SER C CA 1
ATOM 1317 C C . SER A 1 86 ? 141.582 -4.250 26.089 1.00 2.65 86 SER C C 1
ATOM 1318 O O . SER A 1 86 ? 141.954 -5.228 26.706 1.00 2.96 86 SER C O 1
ATOM 1326 N N . ASP A 1 87 ? 140.363 -3.799 26.207 1.00 2.76 87 ASP C N 1
ATOM 1327 C CA . ASP A 1 87 ? 139.399 -4.485 27.114 1.00 3.26 87 ASP C CA 1
ATOM 1328 C C . ASP A 1 87 ? 138.566 -5.503 26.328 1.00 3.51 87 ASP C C 1
ATOM 1329 O O . ASP A 1 87 ? 138.573 -6.681 26.624 1.00 4.07 87 ASP C O 1
ATOM 1339 N N . MET B 2 1 ? 172.507 13.601 -21.241 1.00 23.41 1 MET I N 1
ATOM 1340 C CA . MET B 2 1 ? 172.229 12.994 -19.906 1.00 23.35 1 MET I CA 1
ATOM 1341 C C . MET B 2 1 ? 173.540 12.731 -19.160 1.00 22.85 1 MET I C 1
ATOM 1342 O O . MET B 2 1 ? 173.556 12.546 -17.960 1.00 23.07 1 MET I O 1
ATOM 1358 N N . GLU B 2 2 ? 174.640 12.713 -19.862 1.00 22.28 2 GLU I N 1
ATOM 1359 C CA . GLU B 2 2 ? 175.948 12.460 -19.191 1.00 21.88 2 GLU I CA 1
ATOM 1360 C C . GLU B 2 2 ? 176.168 13.472 -18.062 1.00 21.32 2 GLU I C 1
ATOM 1361 O O . GLU B 2 2 ? 176.965 13.257 -17.170 1.00 21.05 2 GLU I O 1
ATOM 1373 N N . LEU B 2 3 ? 175.469 14.573 -18.095 1.00 21.24 3 LEU I N 1
ATOM 1374 C CA . LEU B 2 3 ? 175.641 15.597 -17.025 1.00 20.82 3 LEU I CA 1
ATOM 1375 C C . LEU B 2 3 ? 175.568 14.937 -15.645 1.00 20.37 3 LEU I C 1
ATOM 1376 O O . LEU B 2 3 ? 174.590 14.304 -15.298 1.00 20.49 3 LEU I O 1
ATOM 1392 N N . SER B 2 4 ? 176.598 15.078 -14.855 1.00 19.98 4 SER I N 1
ATOM 1393 C CA . SER B 2 4 ? 176.590 14.458 -13.499 1.00 19.67 4 SER I CA 1
ATOM 1394 C C . SER B 2 4 ? 175.310 14.837 -12.750 1.00 19.02 4 SER I C 1
ATOM 1395 O O . SER B 2 4 ? 175.176 15.935 -12.248 1.00 19.00 4 SER I O 1
ATOM 1403 N N . ARG B 2 5 ? 174.370 13.936 -12.670 1.00 18.61 5 ARG I N 1
ATOM 1404 C CA . ARG B 2 5 ? 173.099 14.244 -11.953 1.00 18.09 5 ARG I CA 1
ATOM 1405 C C . ARG B 2 5 ? 172.827 13.184 -10.882 1.00 17.32 5 ARG I C 1
ATOM 1406 O O . ARG B 2 5 ? 172.130 12.216 -11.117 1.00 17.33 5 ARG I O 1
ATOM 1427 N N . GLY B 2 6 ? 173.370 13.359 -9.708 1.00 16.77 6 GLY I N 1
ATOM 1428 C CA . GLY B 2 6 ? 173.141 12.362 -8.624 1.00 16.12 6 GLY I CA 1
ATOM 1429 C C . GLY B 2 6 ? 172.638 13.077 -7.367 1.00 15.25 6 GLY I C 1
ATOM 1430 O O . GLY B 2 6 ? 172.462 12.473 -6.328 1.00 15.18 6 GLY I O 1
ATOM 1434 N N . ALA B 2 7 ? 172.406 14.359 -7.454 1.00 14.72 7 ALA I N 1
ATOM 1435 C CA . ALA B 2 7 ? 171.913 15.111 -6.264 1.00 13.98 7 ALA I CA 1
ATOM 1436 C C . ALA B 2 7 ? 171.913 16.614 -6.555 1.00 13.34 7 ALA I C 1
ATOM 1437 O O . ALA B 2 7 ? 171.098 17.356 -6.043 1.00 13.14 7 ALA I O 1
ATOM 1444 N N . SER B 2 8 ? 172.822 17.069 -7.374 1.00 13.19 8 SER I N 1
ATOM 1445 C CA . SER B 2 8 ? 172.874 18.524 -7.699 1.00 12.76 8 SER I CA 1
ATOM 1446 C C . SER B 2 8 ? 171.889 18.848 -8.826 1.00 11.89 8 SER I C 1
ATOM 1447 O O . SER B 2 8 ? 171.414 17.970 -9.519 1.00 12.01 8 SER I O 1
ATOM 1455 N N . ALA B 2 9 ? 171.577 20.101 -9.014 1.00 11.18 9 ALA I N 1
ATOM 1456 C CA . ALA B 2 9 ? 170.621 20.476 -10.096 1.00 10.47 9 ALA I CA 1
ATOM 1457 C C . ALA B 2 9 ? 169.269 19.787 -9.867 1.00 9.91 9 ALA I C 1
ATOM 1458 O O . ALA B 2 9 ? 169.212 18.722 -9.287 1.00 9.70 9 ALA I O 1
ATOM 1465 N N . PRO B 2 10 ? 168.219 20.421 -10.329 1.00 9.92 10 PRO I N 1
ATOM 1466 C CA . PRO B 2 10 ? 166.856 19.861 -10.167 1.00 9.68 10 PRO I CA 1
ATOM 1467 C C . PRO B 2 10 ? 166.737 18.512 -10.884 1.00 8.80 10 PRO I C 1
ATOM 1468 O O . PRO B 2 10 ? 167.719 17.840 -11.129 1.00 8.80 10 PRO I O 1
ATOM 1479 N N . ASP B 2 11 ? 165.541 18.112 -11.219 1.00 8.28 11 ASP I N 1
ATOM 1480 C CA . ASP B 2 11 ? 165.358 16.807 -11.917 1.00 7.62 11 ASP I CA 1
ATOM 1481 C C . ASP B 2 11 ? 166.241 15.732 -11.269 1.00 6.54 11 ASP I C 1
ATOM 1482 O O . ASP B 2 11 ? 167.093 15.160 -11.919 1.00 6.60 11 ASP I O 1
ATOM 1491 N N . PRO B 2 12 ? 166.008 15.491 -10.002 1.00 5.77 12 PRO I N 1
ATOM 1492 C CA . PRO B 2 12 ? 166.793 14.475 -9.262 1.00 4.80 12 PRO I CA 1
ATOM 1493 C C . PRO B 2 12 ? 166.600 13.089 -9.883 1.00 4.82 12 PRO I C 1
ATOM 1494 O O . PRO B 2 12 ? 165.688 12.866 -10.654 1.00 5.12 12 PRO I O 1
ATOM 1505 N N . ASP B 2 13 ? 167.451 12.156 -9.554 1.00 4.83 13 ASP I N 1
ATOM 1506 C CA . ASP B 2 13 ? 167.313 10.786 -10.126 1.00 5.18 13 ASP I CA 1
ATOM 1507 C C . ASP B 2 13 ? 166.312 9.971 -9.303 1.00 4.48 13 ASP I C 1
ATOM 1508 O O . ASP B 2 13 ? 165.790 8.971 -9.755 1.00 5.00 13 ASP I O 1
ATOM 1517 N N . ASP B 2 14 ? 166.040 10.392 -8.098 1.00 3.55 14 ASP I N 1
ATOM 1518 C CA . ASP B 2 14 ? 165.073 9.643 -7.246 1.00 3.27 14 ASP I CA 1
ATOM 1519 C C . ASP B 2 14 ? 163.665 10.222 -7.411 1.00 2.18 14 ASP I C 1
ATOM 1520 O O . ASP B 2 14 ? 162.809 10.050 -6.566 1.00 2.32 14 ASP I O 1
ATOM 1529 N N . VAL B 2 15 ? 163.419 10.909 -8.493 1.00 1.66 15 VAL I N 1
ATOM 1530 C CA . VAL B 2 15 ? 162.067 11.499 -8.709 1.00 1.10 15 VAL I CA 1
ATOM 1531 C C . VAL B 2 15 ? 161.107 10.442 -9.262 1.00 1.01 15 VAL I C 1
ATOM 1532 O O . VAL B 2 15 ? 160.710 10.490 -10.410 1.00 1.69 15 VAL I O 1
ATOM 1545 N N . ARG B 2 16 ? 160.730 9.487 -8.456 1.00 0.88 16 ARG I N 1
ATOM 1546 C CA . ARG B 2 16 ? 159.795 8.431 -8.939 1.00 0.73 16 ARG I CA 1
ATOM 1547 C C . ARG B 2 16 ? 160.443 7.627 -10.073 1.00 0.70 16 ARG I C 1
ATOM 1548 O O . ARG B 2 16 ? 159.961 7.639 -11.188 1.00 0.68 16 ARG I O 1
ATOM 1569 N N . PRO B 2 17 ? 161.521 6.953 -9.754 1.00 0.78 17 PRO I N 1
ATOM 1570 C CA . PRO B 2 17 ? 162.240 6.138 -10.763 1.00 0.88 17 PRO I CA 1
ATOM 1571 C C . PRO B 2 17 ? 161.354 4.994 -11.272 1.00 0.78 17 PRO I C 1
ATOM 1572 O O . PRO B 2 17 ? 161.705 3.836 -11.171 1.00 0.87 17 PRO I O 1
ATOM 1583 N N . LEU B 2 18 ? 160.213 5.311 -11.821 1.00 0.68 18 LEU I N 1
ATOM 1584 C CA . LEU B 2 18 ? 159.307 4.243 -12.340 1.00 0.64 18 LEU I CA 1
ATOM 1585 C C . LEU B 2 18 ? 158.946 3.258 -11.223 1.00 0.60 18 LEU I C 1
ATOM 1586 O O . LEU B 2 18 ? 159.800 2.610 -10.651 1.00 0.78 18 LEU I O 1
ATOM 1602 N N . LYS B 2 19 ? 157.685 3.139 -10.911 1.00 0.58 19 LYS I N 1
ATOM 1603 C CA . LYS B 2 19 ? 157.266 2.196 -9.833 1.00 0.54 19 LYS I CA 1
ATOM 1604 C C . LYS B 2 19 ? 156.439 1.048 -10.426 1.00 0.51 19 LYS I C 1
ATOM 1605 O O . LYS B 2 19 ? 155.231 1.145 -10.525 1.00 0.53 19 LYS I O 1
ATOM 1624 N N . PRO B 2 20 ? 157.117 -0.010 -10.801 1.00 0.52 20 PRO I N 1
ATOM 1625 C CA . PRO B 2 20 ? 156.434 -1.188 -11.386 1.00 0.54 20 PRO I CA 1
ATOM 1626 C C . PRO B 2 20 ? 155.474 -1.809 -10.366 1.00 0.58 20 PRO I C 1
ATOM 1627 O O . PRO B 2 20 ? 155.810 -2.750 -9.675 1.00 1.10 20 PRO I O 1
ATOM 1638 N N . CYS B 2 21 ? 154.283 -1.285 -10.266 1.00 0.52 21 CYS I N 1
ATOM 1639 C CA . CYS B 2 21 ? 153.304 -1.842 -9.289 1.00 0.51 21 CYS I CA 1
ATOM 1640 C C . CYS B 2 21 ? 152.513 -2.989 -9.922 1.00 0.49 21 CYS I C 1
ATOM 1641 O O . CYS B 2 21 ? 152.439 -3.115 -11.128 1.00 0.68 21 CYS I O 1
ATOM 1649 N N . LEU B 2 22 ? 151.917 -3.824 -9.115 1.00 0.40 22 LEU I N 1
ATOM 1650 C CA . LEU B 2 22 ? 151.127 -4.961 -9.668 1.00 0.40 22 LEU I CA 1
ATOM 1651 C C . LEU B 2 22 ? 149.630 -4.667 -9.542 1.00 0.36 22 LEU I C 1
ATOM 1652 O O . LEU B 2 22 ? 149.048 -4.804 -8.485 1.00 0.50 22 LEU I O 1
ATOM 1668 N N . LEU B 2 23 ? 149.004 -4.260 -10.612 1.00 0.30 23 LEU I N 1
ATOM 1669 C CA . LEU B 2 23 ? 147.546 -3.955 -10.550 1.00 0.28 23 LEU I CA 1
ATOM 1670 C C . LEU B 2 23 ? 146.730 -5.248 -10.619 1.00 0.35 23 LEU I C 1
ATOM 1671 O O . LEU B 2 23 ? 147.095 -6.189 -11.295 1.00 0.53 23 LEU I O 1
ATOM 1687 N N . ARG B 2 24 ? 145.628 -5.301 -9.922 1.00 0.29 24 ARG I N 1
ATOM 1688 C CA . ARG B 2 24 ? 144.789 -6.533 -9.946 1.00 0.43 24 ARG I CA 1
ATOM 1689 C C . ARG B 2 24 ? 143.305 -6.161 -9.983 1.00 0.33 24 ARG I C 1
ATOM 1690 O O . ARG B 2 24 ? 142.865 -5.253 -9.305 1.00 0.40 24 ARG I O 1
ATOM 1711 N N . ARG B 2 25 ? 142.529 -6.855 -10.770 1.00 0.47 25 ARG I N 1
ATOM 1712 C CA . ARG B 2 25 ? 141.074 -6.540 -10.849 1.00 0.53 25 ARG I CA 1
ATOM 1713 C C . ARG B 2 25 ? 140.258 -7.625 -10.140 1.00 0.73 25 ARG I C 1
ATOM 1714 O O . ARG B 2 25 ? 140.343 -8.792 -10.468 1.00 1.10 25 ARG I O 1
ATOM 1735 N N . ASN B 2 26 ? 139.469 -7.250 -9.170 1.00 0.79 26 ASN I N 1
ATOM 1736 C CA . ASN B 2 26 ? 138.650 -8.261 -8.443 1.00 1.02 26 ASN I CA 1
ATOM 1737 C C . ASN B 2 26 ? 137.973 -9.207 -9.438 1.00 1.25 26 ASN I C 1
ATOM 1738 O O . ASN B 2 26 ? 137.910 -8.936 -10.621 1.00 1.67 26 ASN I O 1
ATOM 1749 N N . HIS B 2 27 ? 137.467 -10.315 -8.969 1.00 1.76 27 HIS I N 1
ATOM 1750 C CA . HIS B 2 27 ? 136.796 -11.276 -9.891 1.00 2.18 27 HIS I CA 1
ATOM 1751 C C . HIS B 2 27 ? 137.812 -11.858 -10.878 1.00 1.93 27 HIS I C 1
ATOM 1752 O O . HIS B 2 27 ? 137.458 -12.536 -11.821 1.00 1.93 27 HIS I O 1
ATOM 1766 N N . SER B 2 28 ? 139.074 -11.598 -10.666 1.00 1.84 28 SER I N 1
ATOM 1767 C CA . SER B 2 28 ? 140.112 -12.137 -11.591 1.00 1.67 28 SER I CA 1
ATOM 1768 C C . SER B 2 28 ? 141.480 -12.145 -10.902 1.00 1.45 28 SER I C 1
ATOM 1769 O O . SER B 2 28 ? 142.206 -11.171 -10.929 1.00 1.66 28 SER I O 1
ATOM 1777 N N . ARG B 2 29 ? 141.836 -13.238 -10.284 1.00 1.36 29 ARG I N 1
ATOM 1778 C CA . ARG B 2 29 ? 143.156 -13.308 -9.593 1.00 1.30 29 ARG I CA 1
ATOM 1779 C C . ARG B 2 29 ? 144.293 -13.181 -10.609 1.00 1.17 29 ARG I C 1
ATOM 1780 O O . ARG B 2 29 ? 145.000 -14.130 -10.886 1.00 1.71 29 ARG I O 1
ATOM 1801 N N . ASP B 2 30 ? 144.476 -12.016 -11.167 1.00 0.86 30 ASP I N 1
ATOM 1802 C CA . ASP B 2 30 ? 145.569 -11.829 -12.164 1.00 0.86 30 ASP I CA 1
ATOM 1803 C C . ASP B 2 30 ? 146.259 -10.481 -11.945 1.00 0.74 30 ASP I C 1
ATOM 1804 O O . ASP B 2 30 ? 145.676 -9.434 -12.143 1.00 0.87 30 ASP I O 1
ATOM 1813 N N . GLN B 2 31 ? 147.499 -10.498 -11.537 1.00 0.65 31 GLN I N 1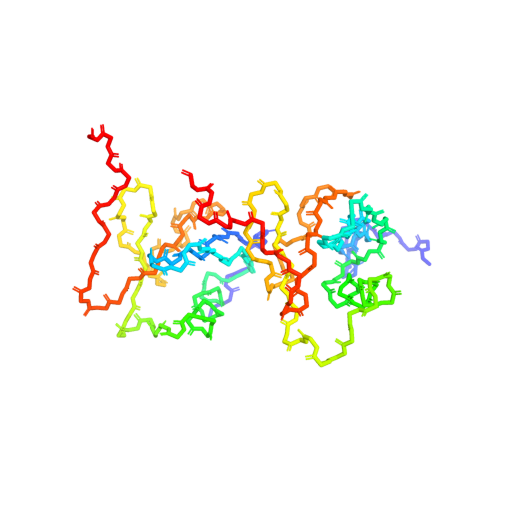
ATOM 1814 C CA . GLN B 2 31 ? 148.225 -9.217 -11.305 1.00 0.55 31 GLN I CA 1
ATOM 1815 C C . GLN B 2 31 ? 148.954 -8.784 -12.579 1.00 0.52 31 GLN I C 1
ATOM 1816 O O . GLN B 2 31 ? 149.333 -9.599 -13.397 1.00 0.85 31 GLN I O 1
ATOM 1830 N N . HIS B 2 32 ? 149.154 -7.506 -12.754 1.00 0.55 32 HIS I N 1
ATOM 1831 C CA . HIS B 2 32 ? 149.859 -7.022 -13.975 1.00 0.55 32 HIS I CA 1
ATOM 1832 C C . HIS B 2 32 ? 150.984 -6.057 -13.588 1.00 0.53 32 HIS I C 1
ATOM 1833 O O . HIS B 2 32 ? 150.763 -5.067 -12.919 1.00 0.59 32 HIS I O 1
ATOM 1847 N N . GLY B 2 33 ? 152.189 -6.339 -14.003 1.00 0.57 33 GLY I N 1
ATOM 1848 C CA . GLY B 2 33 ? 153.325 -5.438 -13.658 1.00 0.60 33 GLY I CA 1
ATOM 1849 C C . GLY B 2 33 ? 153.233 -4.158 -14.491 1.00 0.56 33 GLY I C 1
ATOM 1850 O O . GLY B 2 33 ? 153.315 -4.188 -15.703 1.00 0.69 33 GLY I O 1
ATOM 1854 N N . VAL B 2 34 ? 153.061 -3.033 -13.852 1.00 0.49 34 VAL I N 1
ATOM 1855 C CA . VAL B 2 34 ? 152.963 -1.754 -14.611 1.00 0.50 34 VAL I CA 1
ATOM 1856 C C . VAL B 2 34 ? 153.999 -0.749 -14.099 1.00 0.56 34 VAL I C 1
ATOM 1857 O O . VAL B 2 34 ? 153.990 -0.363 -12.947 1.00 1.01 34 VAL I O 1
ATOM 1870 N N . ALA B 2 35 ? 154.892 -0.321 -14.948 1.00 0.48 35 ALA I N 1
ATOM 1871 C CA . ALA B 2 35 ? 155.927 0.660 -14.513 1.00 0.48 35 ALA I CA 1
ATOM 1872 C C . ALA B 2 35 ? 155.365 2.082 -14.574 1.00 0.43 35 ALA I C 1
ATOM 1873 O O . ALA B 2 35 ? 155.212 2.654 -15.636 1.00 0.54 35 ALA I O 1
ATOM 1880 N N . ALA B 2 36 ? 155.054 2.657 -13.445 1.00 0.39 36 ALA I N 1
ATOM 1881 C CA . ALA B 2 36 ? 154.500 4.042 -13.445 1.00 0.39 36 ALA I CA 1
ATOM 1882 C C . ALA B 2 36 ? 155.120 4.861 -12.310 1.00 0.42 36 ALA I C 1
ATOM 1883 O O . ALA B 2 36 ? 155.218 4.409 -11.187 1.00 0.52 36 ALA I O 1
ATOM 1890 N N . SER B 2 37 ? 155.536 6.064 -12.595 1.00 0.44 37 SER I N 1
ATOM 1891 C CA . SER B 2 37 ? 156.147 6.913 -11.532 1.00 0.50 37 SER I CA 1
ATOM 1892 C C . SER B 2 37 ? 155.053 7.650 -10.754 1.00 0.51 37 SER I C 1
ATOM 1893 O O . SER B 2 37 ? 154.774 7.340 -9.613 1.00 0.59 37 SER I O 1
ATOM 1901 N N . SER B 2 38 ? 154.430 8.620 -11.364 1.00 0.54 38 SER I N 1
ATOM 1902 C CA . SER B 2 38 ? 153.354 9.375 -10.660 1.00 0.62 38 SER I CA 1
ATOM 1903 C C . SER B 2 38 ? 152.026 8.619 -10.765 1.00 0.56 38 SER I C 1
ATOM 1904 O O . SER B 2 38 ? 151.792 7.885 -11.705 1.00 0.52 38 SER I O 1
ATOM 1912 N N . LEU B 2 39 ? 151.154 8.792 -9.809 1.00 0.69 39 LEU I N 1
ATOM 1913 C CA . LEU B 2 39 ? 149.845 8.081 -9.861 1.00 0.70 39 LEU I CA 1
ATOM 1914 C C . LEU B 2 39 ? 149.262 8.155 -11.272 1.00 0.64 39 LEU I C 1
ATOM 1915 O O . LEU B 2 39 ? 148.898 7.156 -11.856 1.00 0.63 39 LEU I O 1
ATOM 1931 N N . GLU B 2 40 ? 149.171 9.333 -11.824 1.00 0.70 40 GLU I N 1
ATOM 1932 C CA . GLU B 2 40 ? 148.611 9.470 -13.199 1.00 0.76 40 GLU I CA 1
ATOM 1933 C C . GLU B 2 40 ? 149.159 8.365 -14.106 1.00 0.65 40 GLU I C 1
ATOM 1934 O O . GLU B 2 40 ? 148.436 7.764 -14.875 1.00 0.75 40 GLU I O 1
ATOM 1946 N N . GLU B 2 41 ? 150.432 8.093 -14.020 1.00 0.53 41 GLU I N 1
ATOM 1947 C CA . GLU B 2 41 ? 151.026 7.027 -14.877 1.00 0.54 41 GLU I CA 1
ATOM 1948 C C . GLU B 2 41 ? 150.465 5.657 -14.484 1.00 0.43 41 GLU I C 1
ATOM 1949 O O . GLU B 2 41 ? 150.096 4.862 -15.325 1.00 0.49 41 GLU I O 1
ATOM 1961 N N . LEU B 2 42 ? 150.398 5.376 -13.211 1.00 0.35 42 LEU I N 1
ATOM 1962 C CA . LEU B 2 42 ? 149.861 4.057 -12.767 1.00 0.32 42 LEU I CA 1
ATOM 1963 C C . LEU B 2 42 ? 148.377 3.940 -13.131 1.00 0.36 42 LEU I C 1
ATOM 1964 O O . LEU B 2 42 ? 147.963 3.012 -13.796 1.00 0.45 42 LEU I O 1
ATOM 1980 N N . ARG B 2 43 ? 147.576 4.876 -12.701 1.00 0.38 43 ARG I N 1
ATOM 1981 C CA . ARG B 2 43 ? 146.121 4.820 -13.024 1.00 0.45 43 ARG I CA 1
ATOM 1982 C C . ARG B 2 43 ? 145.923 4.464 -14.499 1.00 0.46 43 ARG I C 1
ATOM 1983 O O . ARG B 2 43 ? 145.358 3.441 -14.830 1.00 0.50 43 ARG I O 1
ATOM 2004 N N . SER B 2 44 ? 146.386 5.301 -15.388 1.00 0.48 44 SER I N 1
ATOM 2005 C CA . SER B 2 44 ? 146.226 5.009 -16.841 1.00 0.55 44 SER I CA 1
ATOM 2006 C C . SER B 2 44 ? 146.575 3.547 -17.127 1.00 0.50 44 SER I C 1
ATOM 2007 O O . SER B 2 44 ? 145.766 2.790 -17.626 1.00 0.57 44 SER I O 1
ATOM 2015 N N . LYS B 2 45 ? 147.776 3.142 -16.813 1.00 0.44 45 LYS I N 1
ATOM 2016 C CA . LYS B 2 45 ? 148.176 1.729 -17.066 1.00 0.44 45 LYS I CA 1
ATOM 2017 C C . LYS B 2 45 ? 147.096 0.775 -16.549 1.00 0.40 45 LYS I C 1
ATOM 2018 O O . LYS B 2 45 ? 146.752 -0.196 -17.193 1.00 0.50 45 LYS I O 1
ATOM 2037 N N . ALA B 2 46 ? 146.560 1.045 -15.391 1.00 0.36 46 ALA I N 1
ATOM 2038 C CA . ALA B 2 46 ? 145.503 0.153 -14.833 1.00 0.37 46 ALA I CA 1
ATOM 2039 C C . ALA B 2 46 ? 144.234 0.240 -15.686 1.00 0.42 46 ALA I C 1
ATOM 2040 O O . ALA B 2 46 ? 143.439 -0.678 -15.727 1.00 0.50 46 ALA I O 1
ATOM 2047 N N . CYS B 2 47 ? 144.040 1.335 -16.369 1.00 0.47 47 CYS I N 1
ATOM 2048 C CA . CYS B 2 47 ? 142.823 1.476 -17.219 1.00 0.58 47 CYS I CA 1
ATOM 2049 C C . CYS B 2 47 ? 142.975 0.650 -18.499 1.00 0.60 47 CYS I C 1
ATOM 2050 O O . CYS B 2 47 ? 142.059 -0.022 -18.929 1.00 0.79 47 CYS I O 1
ATOM 2058 N N . GLU B 2 48 ? 144.128 0.695 -19.110 1.00 0.52 48 GLU I N 1
ATOM 2059 C CA . GLU B 2 48 ? 144.341 -0.088 -20.361 1.00 0.56 48 GLU I CA 1
ATOM 2060 C C . GLU B 2 48 ? 144.593 -1.561 -20.027 1.00 0.54 48 GLU I C 1
ATOM 2061 O O . GLU B 2 48 ? 144.341 -2.441 -20.827 1.00 0.63 48 GLU I O 1
ATOM 2073 N N . LEU B 2 49 ? 145.087 -1.837 -18.851 1.00 0.49 49 LEU I N 1
ATOM 2074 C CA . LEU B 2 49 ? 145.354 -3.253 -18.467 1.00 0.50 49 LEU I CA 1
ATOM 2075 C C . LEU B 2 49 ? 144.098 -3.882 -17.859 1.00 0.52 49 LEU I C 1
ATOM 2076 O O . LEU B 2 49 ? 143.755 -5.011 -18.149 1.00 0.73 49 LEU I O 1
ATOM 2092 N N . LEU B 2 50 ? 143.410 -3.160 -17.018 1.00 0.47 50 LEU I N 1
ATOM 2093 C CA . LEU B 2 50 ? 142.176 -3.716 -16.393 1.00 0.50 50 LEU I CA 1
ATOM 2094 C C . LEU B 2 50 ? 140.936 -3.238 -17.153 1.00 0.57 50 LEU I C 1
ATOM 2095 O O . LEU B 2 50 ? 139.822 -3.604 -16.835 1.00 0.66 50 LEU I O 1
ATOM 2111 N N . ALA B 2 51 ? 141.121 -2.424 -18.156 1.00 0.61 51 ALA I N 1
ATOM 2112 C CA . ALA B 2 51 ? 139.952 -1.924 -18.935 1.00 0.74 51 ALA I CA 1
ATOM 2113 C C . ALA B 2 51 ? 139.007 -1.137 -18.024 1.00 0.79 51 ALA I C 1
ATOM 2114 O O . ALA B 2 51 ? 137.801 -1.250 -18.117 1.00 0.98 51 ALA I O 1
ATOM 2121 N N . ILE B 2 52 ? 139.546 -0.340 -17.142 1.00 0.72 52 ILE I N 1
ATOM 2122 C CA . ILE B 2 52 ? 138.678 0.453 -16.225 1.00 0.81 52 ILE I CA 1
ATOM 2123 C C . ILE B 2 52 ? 137.984 1.579 -16.996 1.00 0.98 52 ILE I C 1
ATOM 2124 O O . ILE B 2 52 ? 138.461 2.696 -17.046 1.00 1.12 52 ILE I O 1
ATOM 2140 N N . ASP B 2 53 ? 136.861 1.296 -17.596 1.00 1.09 53 ASP I N 1
ATOM 2141 C CA . ASP B 2 53 ? 136.138 2.351 -18.363 1.00 1.26 53 ASP I CA 1
ATOM 2142 C C . ASP B 2 53 ? 136.071 3.645 -17.547 1.00 1.12 53 ASP I C 1
ATOM 2143 O O . ASP B 2 53 ? 136.169 3.633 -16.336 1.00 0.99 53 ASP I O 1
ATOM 2152 N N . LYS B 2 54 ? 135.906 4.762 -18.202 1.00 1.22 54 LYS I N 1
ATOM 2153 C CA . LYS B 2 54 ? 135.833 6.056 -17.463 1.00 1.17 54 LYS I CA 1
ATOM 2154 C C . LYS B 2 54 ? 134.497 6.167 -16.723 1.00 1.07 54 LYS I C 1
ATOM 2155 O O . LYS B 2 54 ? 134.299 7.047 -15.909 1.00 1.10 54 LYS I O 1
ATOM 2174 N N . SER B 2 55 ? 133.580 5.281 -16.998 1.00 1.07 55 SER I N 1
ATOM 2175 C CA . SER B 2 55 ? 132.259 5.337 -16.309 1.00 1.07 55 SER I CA 1
ATOM 2176 C C . SER B 2 55 ? 132.354 4.666 -14.936 1.00 0.98 55 SER I C 1
ATOM 2177 O O . SER B 2 55 ? 131.451 4.752 -14.128 1.00 1.05 55 SER I O 1
ATOM 2185 N N . LEU B 2 56 ? 133.443 3.999 -14.667 1.00 0.90 56 LEU I N 1
ATOM 2186 C CA . LEU B 2 56 ? 133.597 3.322 -13.347 1.00 0.84 56 LEU I CA 1
ATOM 2187 C C . LEU B 2 56 ? 134.373 4.219 -12.379 1.00 0.81 56 LEU I C 1
ATOM 2188 O O . LEU B 2 56 ? 134.581 3.877 -11.232 1.00 0.89 56 LEU I O 1
ATOM 2204 N N . THR B 2 57 ? 134.803 5.364 -12.833 1.00 0.85 57 THR I N 1
ATOM 2205 C CA . THR B 2 57 ? 135.565 6.283 -11.939 1.00 0.93 57 THR I CA 1
ATOM 2206 C C . THR B 2 57 ? 134.597 7.057 -11.034 1.00 1.09 57 THR I C 1
ATOM 2207 O O . THR B 2 57 ? 133.408 7.071 -11.281 1.00 1.19 57 THR I O 1
ATOM 2218 N N . PRO B 2 58 ? 135.132 7.691 -10.017 1.00 1.18 58 PRO I N 1
ATOM 2219 C CA . PRO B 2 58 ? 136.592 7.657 -9.736 1.00 1.17 58 PRO I CA 1
ATOM 2220 C C . PRO B 2 58 ? 137.022 6.267 -9.254 1.00 1.07 58 PRO I C 1
ATOM 2221 O O . PRO B 2 58 ? 136.451 5.714 -8.336 1.00 1.68 58 PRO I O 1
ATOM 2232 N N . ILE B 2 59 ? 138.025 5.700 -9.867 1.00 0.83 59 ILE I N 1
ATOM 2233 C CA . ILE B 2 59 ? 138.491 4.348 -9.442 1.00 0.64 59 ILE I CA 1
ATOM 2234 C C . ILE B 2 59 ? 139.095 4.414 -8.036 1.00 0.60 59 ILE I C 1
ATOM 2235 O O . ILE B 2 59 ? 139.519 5.458 -7.581 1.00 0.68 59 ILE I O 1
ATOM 2251 N N . THR B 2 60 ? 139.137 3.308 -7.345 1.00 0.53 60 THR I N 1
ATOM 2252 C CA . THR B 2 60 ? 139.714 3.310 -5.969 1.00 0.53 60 THR I CA 1
ATOM 2253 C C . THR B 2 60 ? 140.860 2.300 -5.875 1.00 0.48 60 THR I C 1
ATOM 2254 O O . THR B 2 60 ? 140.656 1.105 -5.966 1.00 0.57 60 THR I O 1
ATOM 2265 N N . LEU B 2 61 ? 142.064 2.769 -5.695 1.00 0.44 61 LEU I N 1
ATOM 2266 C CA . LEU B 2 61 ? 143.222 1.834 -5.597 1.00 0.43 61 LEU I CA 1
ATOM 2267 C C . LEU B 2 61 ? 143.502 1.489 -4.132 1.00 0.48 61 LEU I C 1
ATOM 2268 O O . LEU B 2 61 ? 144.189 2.210 -3.436 1.00 0.84 61 LEU I O 1
ATOM 2284 N N . VAL B 2 62 ? 142.977 0.393 -3.658 1.00 0.38 62 VAL I N 1
ATOM 2285 C CA . VAL B 2 62 ? 143.217 0.005 -2.238 1.00 0.39 62 VAL I CA 1
ATOM 2286 C C . VAL B 2 62 ? 144.259 -1.114 -2.165 1.00 0.39 62 VAL I C 1
ATOM 2287 O O . VAL B 2 62 ? 144.171 -2.104 -2.864 1.00 0.43 62 VAL I O 1
ATOM 2300 N N . LEU B 2 63 ? 145.245 -0.965 -1.323 1.00 0.40 63 LEU I N 1
ATOM 2301 C CA . LEU B 2 63 ? 146.292 -2.020 -1.205 1.00 0.42 63 LEU I CA 1
ATOM 2302 C C . LEU B 2 63 ? 145.660 -3.350 -0.789 1.00 0.46 63 LEU I C 1
ATOM 2303 O O . LEU B 2 63 ? 144.910 -3.420 0.165 1.00 0.52 63 LEU I O 1
ATOM 2319 N N . ALA B 2 64 ? 145.957 -4.406 -1.495 1.00 0.49 64 ALA I N 1
ATOM 2320 C CA . ALA B 2 64 ? 145.373 -5.730 -1.138 1.00 0.55 64 ALA I CA 1
ATOM 2321 C C . ALA B 2 64 ? 145.923 -6.205 0.210 1.00 0.61 64 ALA I C 1
ATOM 2322 O O . ALA B 2 64 ? 145.263 -6.910 0.947 1.00 0.73 64 ALA I O 1
ATOM 2329 N N . GLU B 2 65 ? 147.128 -5.824 0.537 1.00 0.64 65 GLU I N 1
ATOM 2330 C CA . GLU B 2 65 ? 147.719 -6.253 1.837 1.00 0.72 65 GLU I CA 1
ATOM 2331 C C . GLU B 2 65 ? 146.972 -5.596 3.001 1.00 0.75 65 GLU I C 1
ATOM 2332 O O . GLU B 2 65 ? 146.463 -6.262 3.880 1.00 1.04 65 GLU I O 1
ATOM 2344 N N . ASP B 2 66 ? 146.902 -4.293 3.012 1.00 0.74 66 ASP I N 1
ATOM 2345 C CA . ASP B 2 66 ? 146.189 -3.593 4.119 1.00 0.82 66 ASP I CA 1
ATOM 2346 C C . ASP B 2 66 ? 144.787 -3.176 3.664 1.00 0.72 66 ASP I C 1
ATOM 2347 O O . ASP B 2 66 ? 143.803 -3.452 4.320 1.00 0.88 66 ASP I O 1
ATOM 2356 N N . GLY B 2 67 ? 144.690 -2.514 2.543 1.00 0.55 67 GLY I N 1
ATOM 2357 C CA . GLY B 2 67 ? 143.354 -2.080 2.047 1.00 0.52 67 GLY I CA 1
ATOM 2358 C C . GLY B 2 67 ? 143.234 -0.559 2.160 1.00 0.48 67 GLY I C 1
ATOM 2359 O O . GLY B 2 67 ? 142.177 0.007 1.965 1.00 0.57 67 GLY I O 1
ATOM 2363 N N . THR B 2 68 ? 144.311 0.108 2.474 1.00 0.45 68 THR I N 1
ATOM 2364 C CA . THR B 2 68 ? 144.258 1.593 2.599 1.00 0.42 68 THR I CA 1
ATOM 2365 C C . THR B 2 68 ? 143.977 2.231 1.236 1.00 0.44 68 THR I C 1
ATOM 2366 O O . THR B 2 68 ? 144.689 2.007 0.277 1.0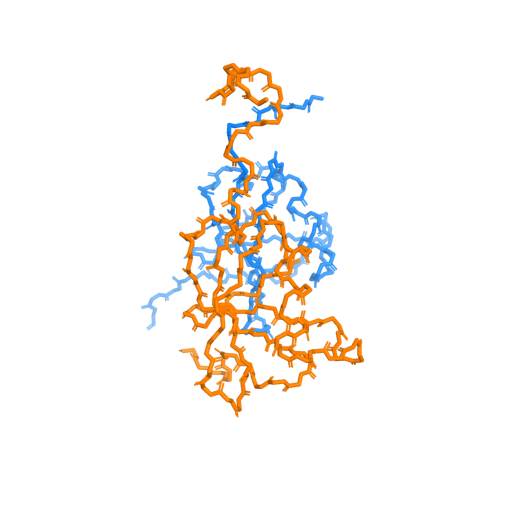0 0.47 68 THR I O 1
ATOM 2377 N N . ILE B 2 69 ? 142.946 3.025 1.143 1.00 0.47 69 ILE I N 1
ATOM 2378 C CA . ILE B 2 69 ? 142.623 3.677 -0.159 1.00 0.49 69 ILE I CA 1
ATOM 2379 C C . ILE B 2 69 ? 143.762 4.609 -0.578 1.00 0.50 69 ILE I C 1
ATOM 2380 O O . ILE B 2 69 ? 144.203 5.447 0.183 1.00 0.66 69 ILE I O 1
ATOM 2396 N N . VAL B 2 70 ? 144.240 4.470 -1.783 1.00 0.47 70 VAL I N 1
ATOM 2397 C CA . VAL B 2 70 ? 145.350 5.349 -2.249 1.00 0.49 70 VAL I CA 1
ATOM 2398 C C . VAL B 2 70 ? 144.823 6.379 -3.251 1.00 0.49 70 VAL I C 1
ATOM 2399 O O . VAL B 2 70 ? 145.117 6.321 -4.428 1.00 0.59 70 VAL I O 1
ATOM 2412 N N . ASP B 2 71 ? 144.046 7.323 -2.794 1.00 0.46 71 ASP I N 1
ATOM 2413 C CA . ASP B 2 71 ? 143.504 8.354 -3.724 1.00 0.48 71 ASP I CA 1
ATOM 2414 C C . ASP B 2 71 ? 144.476 9.532 -3.830 1.00 0.54 71 ASP I C 1
ATOM 2415 O O . ASP B 2 71 ? 144.090 10.644 -4.131 1.00 0.76 71 ASP I O 1
ATOM 2424 N N . ASP B 2 72 ? 145.736 9.294 -3.590 1.00 0.42 72 ASP I N 1
ATOM 2425 C CA . ASP B 2 72 ? 146.736 10.396 -3.681 1.00 0.46 72 ASP I CA 1
ATOM 2426 C C . ASP B 2 72 ? 147.927 9.950 -4.533 1.00 0.44 72 ASP I C 1
ATOM 2427 O O . ASP B 2 72 ? 147.914 8.889 -5.125 1.00 0.48 72 ASP I O 1
ATOM 2436 N N . ASP B 2 73 ? 148.957 10.747 -4.601 1.00 0.57 73 ASP I N 1
ATOM 2437 C CA . ASP B 2 73 ? 150.142 10.359 -5.418 1.00 0.70 73 ASP I CA 1
ATOM 2438 C C . ASP B 2 73 ? 151.436 10.770 -4.712 1.00 0.59 73 ASP I C 1
ATOM 2439 O O . ASP B 2 73 ? 152.431 11.065 -5.342 1.00 0.63 73 ASP I O 1
ATOM 2448 N N . ASP B 2 74 ? 151.431 10.788 -3.408 1.00 0.56 74 ASP I N 1
ATOM 2449 C CA . ASP B 2 74 ? 152.663 11.176 -2.664 1.00 0.53 74 ASP I CA 1
ATOM 2450 C C . ASP B 2 74 ? 152.964 10.146 -1.572 1.00 0.61 74 ASP I C 1
ATOM 2451 O O . ASP B 2 74 ? 153.926 10.268 -0.839 1.00 0.91 74 ASP I O 1
ATOM 2460 N N . TYR B 2 75 ? 152.149 9.133 -1.456 1.00 0.57 75 TYR I N 1
ATOM 2461 C CA . TYR B 2 75 ? 152.391 8.099 -0.409 1.00 0.65 75 TYR I CA 1
ATOM 2462 C C . TYR B 2 75 ? 152.359 6.695 -1.019 1.00 0.89 75 TYR I C 1
ATOM 2463 O O . TYR B 2 75 ? 152.677 5.720 -0.367 1.00 1.13 75 TYR I O 1
ATOM 2481 N N . PHE B 2 76 ? 151.976 6.578 -2.262 1.00 0.94 76 PHE I N 1
ATOM 2482 C CA . PHE B 2 76 ? 151.927 5.229 -2.894 1.00 1.24 76 PHE I CA 1
ATOM 2483 C C . PHE B 2 76 ? 153.200 4.986 -3.718 1.00 1.23 76 PHE I C 1
ATOM 2484 O O . PHE B 2 76 ? 153.362 3.956 -4.340 1.00 1.37 76 PHE I O 1
ATOM 2501 N N . LEU B 2 77 ? 154.119 5.917 -3.701 1.00 1.17 77 LEU I N 1
ATOM 2502 C CA . LEU B 2 77 ? 155.390 5.722 -4.465 1.00 1.27 77 LEU I CA 1
ATOM 2503 C C . LEU B 2 77 ? 156.505 5.279 -3.511 1.00 1.18 77 LEU I C 1
ATOM 2504 O O . LEU B 2 77 ? 157.645 5.127 -3.903 1.00 1.21 77 LEU I O 1
ATOM 2520 N N . CYS B 2 78 ? 156.189 5.082 -2.259 1.00 1.16 78 CYS I N 1
ATOM 2521 C CA . CYS B 2 78 ? 157.236 4.660 -1.282 1.00 1.22 78 CYS I CA 1
ATOM 2522 C C . CYS B 2 78 ? 157.508 3.159 -1.402 1.00 1.05 78 CYS I C 1
ATOM 2523 O O . CYS B 2 78 ? 158.635 2.738 -1.574 1.00 1.20 78 CYS I O 1
ATOM 2531 N N . LEU B 2 79 ? 156.486 2.351 -1.311 1.00 0.86 79 LEU I N 1
ATOM 2532 C CA . LEU B 2 79 ? 156.688 0.876 -1.420 1.00 0.77 79 LEU I CA 1
ATOM 2533 C C . LEU B 2 79 ? 157.705 0.567 -2.526 1.00 0.68 79 LEU I C 1
ATOM 2534 O O . LEU B 2 79 ? 157.866 1.342 -3.447 1.00 0.67 79 LEU I O 1
ATOM 2550 N N . PRO B 2 80 ? 158.369 -0.556 -2.398 1.00 0.72 80 PRO I N 1
ATOM 2551 C CA . PRO B 2 80 ? 159.386 -0.956 -3.400 1.00 0.73 80 PRO I CA 1
ATOM 2552 C C . PRO B 2 80 ? 158.756 -1.078 -4.790 1.00 0.61 80 PRO I C 1
ATOM 2553 O O . PRO B 2 80 ? 157.556 -0.974 -4.949 1.00 0.69 80 PRO I O 1
ATOM 2564 N N . SER B 2 81 ? 159.558 -1.294 -5.796 1.00 0.58 81 SER I N 1
ATOM 2565 C CA . SER B 2 81 ? 159.008 -1.420 -7.177 1.00 0.60 81 SER I CA 1
ATOM 2566 C C . SER B 2 81 ? 158.156 -2.688 -7.290 1.00 0.73 81 SER I C 1
ATOM 2567 O O . SER B 2 81 ? 158.427 -3.560 -8.091 1.00 1.48 81 SER I O 1
ATOM 2575 N N . ASN B 2 82 ? 157.130 -2.797 -6.492 1.00 0.74 82 ASN I N 1
ATOM 2576 C CA . ASN B 2 82 ? 156.264 -4.009 -6.552 1.00 0.75 82 ASN I CA 1
ATOM 2577 C C . ASN B 2 82 ? 155.240 -3.983 -5.415 1.00 0.69 82 ASN I C 1
ATOM 2578 O O . ASN B 2 82 ? 155.589 -4.018 -4.251 1.00 1.04 82 ASN I O 1
ATOM 2589 N N . THR B 2 83 ? 153.978 -3.923 -5.741 1.00 0.59 83 THR I N 1
ATOM 2590 C CA . THR B 2 83 ? 152.933 -3.896 -4.678 1.00 0.59 83 THR I CA 1
ATOM 2591 C C . THR B 2 83 ? 151.591 -4.368 -5.244 1.00 0.49 83 THR I C 1
ATOM 2592 O O . THR B 2 83 ? 151.299 -4.185 -6.410 1.00 0.54 83 THR I O 1
ATOM 2603 N N . LYS B 2 84 ? 150.771 -4.974 -4.429 1.00 0.49 84 LYS I N 1
ATOM 2604 C CA . LYS B 2 84 ? 149.450 -5.457 -4.924 1.00 0.43 84 LYS I CA 1
ATOM 2605 C C . LYS B 2 84 ? 148.434 -4.312 -4.920 1.00 0.38 84 LYS I C 1
ATOM 2606 O O . LYS B 2 84 ? 147.820 -4.017 -3.914 1.00 0.45 84 LYS I O 1
ATOM 2625 N N . PHE B 2 85 ? 148.254 -3.664 -6.038 1.00 0.32 85 PHE I N 1
ATOM 2626 C CA . PHE B 2 85 ? 147.279 -2.537 -6.099 1.00 0.30 85 PHE I CA 1
ATOM 2627 C C . PHE B 2 85 ? 145.916 -3.042 -6.579 1.00 0.28 85 PHE I C 1
ATOM 2628 O O . PHE B 2 85 ? 145.723 -3.324 -7.746 1.00 0.32 85 PHE I O 1
ATOM 2645 N N . VAL B 2 86 ? 144.968 -3.159 -5.689 1.00 0.29 86 VAL I N 1
ATOM 2646 C CA . VAL B 2 86 ? 143.619 -3.646 -6.096 1.00 0.30 86 VAL I CA 1
ATOM 2647 C C . VAL B 2 86 ? 142.811 -2.506 -6.722 1.00 0.29 86 VAL I C 1
ATOM 2648 O O . VAL B 2 86 ? 142.396 -1.584 -6.048 1.00 0.34 86 VAL I O 1
ATOM 2661 N N . ALA B 2 87 ? 142.585 -2.561 -8.006 1.00 0.29 87 ALA I N 1
ATOM 2662 C CA . ALA B 2 87 ? 141.805 -1.479 -8.673 1.00 0.32 87 ALA I CA 1
ATOM 2663 C C . ALA B 2 87 ? 140.305 -1.697 -8.457 1.00 0.36 87 ALA I C 1
ATOM 2664 O O . ALA B 2 87 ? 139.782 -2.767 -8.699 1.00 0.51 87 ALA I O 1
ATOM 2671 N N . LEU B 2 88 ? 139.609 -0.691 -8.002 1.00 0.41 88 LEU I N 1
ATOM 2672 C CA . LEU B 2 88 ? 138.143 -0.843 -7.771 1.00 0.45 88 LEU I CA 1
ATOM 2673 C C . LEU B 2 88 ? 137.367 0.184 -8.599 1.00 0.53 88 LEU I C 1
ATOM 2674 O O . LEU B 2 88 ? 137.004 1.238 -8.115 1.00 0.72 88 LEU I O 1
ATOM 2690 N N . ALA B 2 89 ? 137.109 -0.114 -9.842 1.00 0.54 89 ALA I N 1
ATOM 2691 C CA . ALA B 2 89 ? 136.355 0.846 -10.698 1.00 0.64 89 ALA I CA 1
ATOM 2692 C C . ALA B 2 89 ? 134.917 0.985 -10.191 1.00 0.75 89 ALA I C 1
ATOM 2693 O O . ALA B 2 89 ? 133.972 0.649 -10.877 1.00 1.19 89 ALA I O 1
ATOM 2700 N N . CYS B 2 90 ? 134.744 1.477 -8.995 1.00 0.69 90 CYS I N 1
ATOM 2701 C CA . CYS B 2 90 ? 133.367 1.636 -8.447 1.00 0.80 90 CYS I CA 1
ATOM 2702 C C . CYS B 2 90 ? 132.528 0.395 -8.761 1.00 1.08 90 CYS I C 1
ATOM 2703 O O . CYS B 2 90 ? 131.344 0.483 -9.020 1.00 1.46 90 CYS I O 1
ATOM 2711 N N . ASN B 2 91 ? 133.133 -0.762 -8.742 1.00 0.96 91 ASN I N 1
ATOM 2712 C CA . ASN B 2 91 ? 132.370 -2.008 -9.040 1.00 1.28 91 ASN I CA 1
ATOM 2713 C C . ASN B 2 91 ? 133.094 -3.224 -8.457 1.00 1.03 91 ASN I C 1
ATOM 2714 O O . ASN B 2 91 ? 132.548 -3.961 -7.661 1.00 1.10 91 ASN I O 1
ATOM 2725 N N . GLU B 2 92 ? 134.321 -3.439 -8.847 1.00 0.81 92 GLU I N 1
ATOM 2726 C CA . GLU B 2 92 ? 135.079 -4.607 -8.315 1.00 0.65 92 GLU I CA 1
ATOM 2727 C C . GLU B 2 92 ? 134.855 -4.740 -6.806 1.00 0.81 92 GLU I C 1
ATOM 2728 O O . GLU B 2 92 ? 134.661 -3.763 -6.110 1.00 1.39 92 GLU I O 1
ATOM 2740 N N . LYS B 2 93 ? 134.880 -5.941 -6.296 1.00 1.30 93 LYS I N 1
ATOM 2741 C CA . LYS B 2 93 ? 134.669 -6.134 -4.833 1.00 1.54 93 LYS I CA 1
ATOM 2742 C C . LYS B 2 93 ? 135.775 -5.432 -4.042 1.00 1.25 93 LYS I C 1
ATOM 2743 O O . LYS B 2 93 ? 136.921 -5.407 -4.446 1.00 1.20 93 LYS I O 1
ATOM 2762 N N . TRP B 2 94 ? 135.442 -4.860 -2.917 1.00 1.27 94 TRP I N 1
ATOM 2763 C CA . TRP B 2 94 ? 136.475 -4.159 -2.101 1.00 1.23 94 TRP I CA 1
ATOM 2764 C C . TRP B 2 94 ? 137.342 -5.177 -1.356 1.00 1.12 94 TRP I C 1
ATOM 2765 O O . TRP B 2 94 ? 136.944 -6.305 -1.138 1.00 1.20 94 TRP I O 1
ATOM 2786 N N . THR B 2 95 ? 138.525 -4.790 -0.963 1.00 1.09 95 THR I N 1
ATOM 2787 C CA . THR B 2 95 ? 139.416 -5.736 -0.232 1.00 1.11 95 THR I CA 1
ATOM 2788 C C . THR B 2 95 ? 139.168 -5.641 1.275 1.00 1.07 95 THR I C 1
ATOM 2789 O O . THR B 2 95 ? 140.063 -5.829 2.075 1.00 1.34 95 THR I O 1
ATOM 2800 N N . TY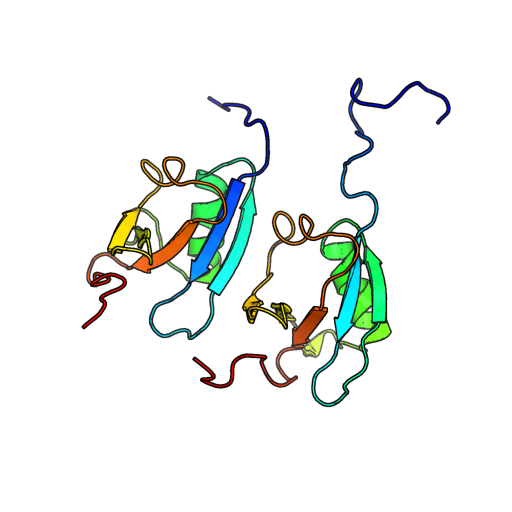R B 2 96 ? 137.959 -5.349 1.669 1.00 1.40 96 TYR I N 1
ATOM 2801 C CA . TYR B 2 96 ? 137.654 -5.241 3.125 1.00 1.57 96 TYR I CA 1
ATOM 2802 C C . TYR B 2 96 ? 136.462 -6.132 3.483 1.00 1.59 96 TYR I C 1
ATOM 2803 O O . TYR B 2 96 ? 136.570 -7.035 4.290 1.00 2.04 96 TYR I O 1
ATOM 2821 N N . ASN B 2 97 ? 135.326 -5.886 2.890 1.00 1.82 97 ASN I N 1
ATOM 2822 C CA . ASN B 2 97 ? 134.128 -6.720 3.197 1.00 2.24 97 ASN I CA 1
ATOM 2823 C C . ASN B 2 97 ? 134.029 -6.970 4.704 1.00 2.41 97 ASN I C 1
ATOM 2824 O O . ASN B 2 97 ? 134.018 -8.097 5.157 1.00 2.74 97 ASN I O 1
ATOM 2835 N N . ASP B 2 98 ? 133.957 -5.926 5.485 1.00 2.48 98 ASP I N 1
ATOM 2836 C CA . ASP B 2 98 ? 133.858 -6.105 6.962 1.00 2.84 98 ASP I CA 1
ATOM 2837 C C . ASP B 2 98 ? 134.831 -7.191 7.429 1.00 2.81 98 ASP I C 1
ATOM 2838 O O . ASP B 2 98 ? 134.523 -7.983 8.297 1.00 3.26 98 ASP I O 1
ATOM 2847 N N . SER B 2 99 ? 136.005 -7.235 6.860 1.00 2.65 99 SER I N 1
ATOM 2848 C CA . SER B 2 99 ? 136.996 -8.270 7.272 1.00 3.19 99 SER I CA 1
ATOM 2849 C C . SER B 2 99 ? 137.932 -7.707 8.345 1.00 3.61 99 SER I C 1
ATOM 2850 O O . SER B 2 99 ? 139.139 -7.779 8.230 1.00 4.15 99 SER I O 1
ATOM 2858 N N . ASP B 2 100 ? 137.383 -7.146 9.388 1.00 3.70 100 ASP I N 1
ATOM 2859 C CA . ASP B 2 100 ? 138.242 -6.578 10.467 1.00 4.28 100 ASP I CA 1
ATOM 2860 C C . ASP B 2 100 ? 138.789 -7.701 11.352 1.00 4.55 100 ASP I C 1
ATOM 2861 O O . ASP B 2 100 ? 138.631 -7.688 12.557 1.00 4.79 100 ASP I O 1
#

Solvent-accessible surface area: 11954 Å² total; per-residue (Å²): 239,122,93,137,70,234,99,63,34,13,1,41,10,46,7,72,167,47,38,17,42,29,0,15,0,4,154,49,33,116,92,5,10,170,92,6,34,92,118,31,157,12,70,48,106,47,4,94,11,1,24,58,108,108,25,66,123,2,28,60,126,78,3,68,68,28,101,68,71,5,74,2,2,27,16,54,80,71,104,114,52,163,4,148,89,114,186,191,170,122,93,60,61,97,74,52,117,114,65,84,116,59,87,85,99,23,44,0,35,0,34,90,12,179,54,219,84,88,49,60,5,50,0,18,38,26,145,81,0,84,69,90,1,41,154,74,7,66,3,95,175,102,43,35,105,7,30,6,0,14,37,128,100,3,0,10,1,51,11,54,52,30,2,20,98,53,101,60,87,5,81,2,0,0,10,0,94,111,27,113,59,37,47,106,128,81,161

=== Feature glossary ===
Feature key, reading from the visual/contextual features back to the raw sequence:

Rendered structure images. Structure images are PyMOL renders from six orthogonal camera directions. Cartoon representation draws helices as coils and strands as arrows; sticks shows the backbone as bonds; surface shows the solvent-excluded envelope. Rainbow coloring maps sequence position to hue (blue→red, N→C); chain coloring assigns a distinct color per polypeptide.

Contact-map, Ramachandran, and PAE plots. Three diagnostic plots accompany the record. The Cα contact map visualizes the tertiary structure as a 2D adjacency matrix (8 Å cutoff, sequence-local contacts suppressed). The Ramachandran plot shows the distribution of backbone (φ, ψ) torsions, with points in the α and β basins reflecting secondary structure content. The PAE plot shows AlphaFold's inter-residue confidence as a color matrix.

InterPro / GO / CATH / organism. The annotation block draws on four external resources. InterPro: which protein families and domains the sequence belongs to. GO: standardized terms for what the protein does, what process it participates in, and where in the cell it acts. CATH: which structural fold it has in the CATH hierarchy. Organism: the species of origin.

Nearest PDB structures. Structural nearest neighbors (via Foldseek easy-search vs the PDB). Reported per hit: target PDB id, E-value, and alignment TM-score. A TM-score above ~0.5 is the conventional threshold for 'same fold'.

Predicted aligned error. Predicted aligned error is AlphaFold's pairwise confidence. Unlike pLDDT (per-residue), PAE is per-residue-pair and captures whether two parts of the structure are correctly placed relative to each other. Units are ångströms of expected positional error.

Solvent-accessible surface area. SASA measures how much of the protein is reachable by solvent. It is computed by rolling a water-sized probe over the atomic surface and summing the exposed area (Å²). Per-residue SASA distinguishes core (buried, low SASA) from surface (exposed, high SASA) residues; total SASA is a whole-molecule size measure.

B-factor. Crystallographic B-factors measure how much each atom's electron density is smeared out, in Å². They rise in mobile loops and surface residues and fall in the buried interior. In AlphaFold models this column is repurposed to hold pLDDT instead.

pLDDT. For AlphaFold models, the B-factor field carries pLDDT — the model's own estimate of local accuracy on a 0–100 scale. Regions with pLDDT<50 should be treated as essentially unmodeled; they often correspond to intrinsically disordered segments.

Backbone torsions (φ/ψ). φ (phi) and ψ (psi) are the two rotatable backbone dihedrals per residue: φ is the C(i-1)–N–Cα–C torsion, ψ is the N–Cα–C–N(i+1) torsion, both in degrees on (−180°, 180°]. α-helical residues cluster near (−60°, −45°); β-strand residues near (−120°, +130°). A Ramachandran plot is simply a scatter of (φ, ψ) for every residue.

Radius of gyration, Cα contacts, bounding box. Radius of gyration (Rg) is the root-mean-square distance of Cα atoms from their centroid — a single number for overall size and compactness. A globular domain of N residues has Rg ≈ 2.2·N^0.38 Å; an extended or disordered chain has a much larger Rg. The Cα contact count is the number of residue pairs whose Cα atoms are within 8 Å and are more than four positions apart in sequence — a standard proxy for tertiary packing density. The bounding box is the smallest axis-aligned box enclosing all Cα atoms.

Secondary structure (3-state, P-SEA). Three-state secondary structure (P-SEA) collapses the eight DSSP classes into helix (a), strand (b), and coil (c). P-SEA assigns these from Cα geometry alone — distances and angles — without requiring backbone oxygens, so it works on any Cα trace.

Secondary structure (8-state, DSSP). Secondary structure is the local, repeating backbone conformation. DSSP classifies it into eight states by reading the hydrogen-bond network: three helix types (H, G, I), two β types (E, B), two non-regular types (T, S), and unstructured coil (-).

Foldseek 3Di. The Foldseek 3Di string encodes local tertiary geometry as a 20-letter alphabet — one character per residue — derived from the relative positions of nearby Cα atoms. Unlike the amino-acid sequence, 3Di is a direct function of the 3D structure, so two proteins with the same fold have similar 3Di strings even at low sequence identity.

mmCIF coordinates. Structure coordinates are given as an mmCIF _atom_site loop: one row per atom with element, residue name, chain id, sequence number, and x/y/z position in Å. Only the four main-chain atoms per residue are included here; side chains are omitted to keep the record compact.

Sequence. This is the polypeptide sequence — one letter per residue, N-terminus first. Lengt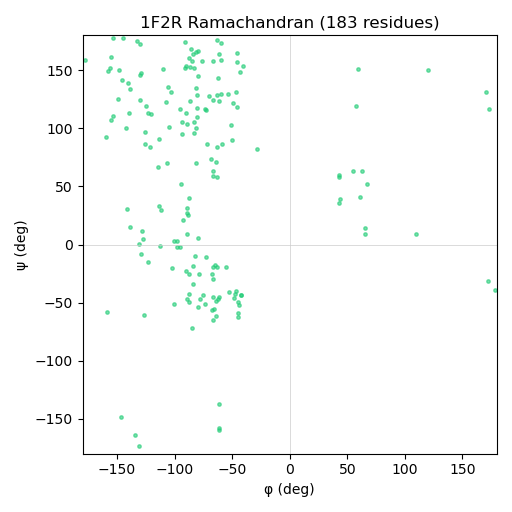h ranges from a few dozen residues for small domains to over a thousand for large multi-domain proteins.